Protein 3NNB (pdb70)

Nearest PDB structures (foldseek):
  3nnb-assembly1_A  TM=1.001E+00  e=3.734E-50  Bacteroides ovatus ATCC 8483
  8bdq-assembly1_A  TM=8.942E-01  e=1.288E-21  Bacteroides ovatus
  7fi2-assembly1_A  TM=6.292E-01  e=1.176E-05  Stenotrophomonas maltophilia K279a
  7fhy-assembly1_A  TM=6.645E-01  e=2.631E-05  Stenotrophomonas maltophilia K279a
  4ozv-assembly1_A  TM=6.780E-01  e=1.577E-04  Pseudomonas aeruginosa PAO1

Solvent-accessible surface area: 16358 Å² total

Sequence (363 aa):
VANTRIYAAEKLAKVKEKADSPLLYAPAVKTLLRDADKALKTPPSVDKTTADSGDKKHDYSGPYWWPDPSKPDDGLPYIRKDGQRRNPELDKLDRNKLGDSKAVTTLGLAYYFSGDEKYAQKAVDFLNVWFLDAKTKNPHLTYGQTIPGKNKGGRGAGIDIYSFTEIDATLENNSKAFTPKVKKGKKEEWFTQLVEWQQTSPVAAEEEQQRRAKNNHGLAYDVQLTAYALYTGNQDLAKKTIQEFPEEKRLFAQIEPDGKQPLELARTTALGYTIFNLGHLDCSIASTLGQDIYNATSQDGRSITAALKKFLIPYIGKPQSEWPYQQIKEWDKKQEEACWILRRRASFFDPKAGYEAIGAQFREETPANKRIHLIIYSLE

CATH classification: 1.50.10.100

Secondary structure (P-SEA, 3-state):
cccccccaaaaaaaaaaaccccccaaaaaaaaaaaaaaaccccccccccccccccccccccccccccccccccccccccccccccccccccccccccaaaaaaaaaaaacccaaaaaaaaaaaaaccccccccccccccccccccccccccccccccccccccccccccccccccccccccaaaaaaaaccccaaaaaaaacccaaaaaaaaaaaaaaaaaccccccccccccccccccccccccccccccccccaaaaaaaaaaaccccaaaaaaccccccccccccccaaaaaaaccccccccccccccccccaaaaaaaaaaaaaaaaaaaccccaaaaaaaaccccccccccccccccc

Foldseek 3Di:
DFPAQLFQVVLLVVCLVCCVPPLHVLQLVVLVVVLVVLLVAQAFLQAPPAPVRDSQAFFAQQWWFCVVDPGSPQTDGDFPHGDPVRVRGCLVSLVSLVNLLSLLSNCLNPVDLSSVLSSLVNCCQDDNPPVGYALEHPQQPDTHNPPVGHALLSVSCLSVLSLSSSNQPRPNCDPVVLVSLVSLVVNLVVVDPPRNVRQCQDQALSNLSSLLSNLSSCVSSPNNVSVVSLVCNCVRHQPSQADQQQDRVVLLQGLQSLVRLLSSLSSLSCSNCVSVPHRQQPDADPSGGGSVSNLVVNLVCQPPDPVVVPGHRPDCPVVSSQSNLVSLLSNCVVVVVVCSNVSSVVRHPDDSNHNSCSRSDPD

B-factor: mean 14.63, std 9.28, range [3.26, 52.61]

Radius of gyration: 20.7 Å; Cα contacts (8 Å, |Δi|>4): 596; chains: 1; bounding box: 43×60×52 Å

Structure (mmCIF, N/CA/C/O backbone):
data_3NNB
#
_entry.id   3NNB
#
_cell.length_a   54.577
_cell.length_b   80.166
_cell.length_c   103.376
_cell.angle_alpha   90.000
_cell.angle_beta   90.000
_cell.angle_gamma   90.000
#
_symmetry.space_group_name_H-M   'P 21 21 21'
#
loop_
_entity.id
_entity.type
_entity.pdbx_description
1 polymer 'alginate lyase'
2 non-polymer 'SODIUM ION'
3 non-polymer 'CITRIC ACID'
4 non-polymer GLYCEROL
5 water water
#
loop_
_atom_site.group_PDB
_atom_site.id
_atom_site.type_symbol
_atom_site.label_atom_id
_atom_site.label_alt_id
_atom_site.label_comp_id
_atom_site.label_asym_id
_atom_site.label_entity_id
_atom_site.label_seq_id
_atom_site.pdbx_PDB_ins_code
_atom_site.Cartn_x
_atom_site.Cartn_y
_atom_site.Cartn_z
_atom_site.occupancy
_atom_site.B_iso_or_equiv
_atom_site.auth_seq_id
_atom_site.auth_comp_id
_atom_site.auth_asym_id
_atom_site.auth_atom_id
_atom_site.pdbx_PDB_model_num
ATOM 1 C C . GLN A 1 2 ? 45.040 -21.330 -7.656 1.00 31.12 20 GLN A C 1
ATOM 2 O O . GLN A 1 2 ? 44.347 -20.338 -7.837 1.00 34.11 20 GLN A O 1
ATOM 3 N N . VAL A 1 3 ? 46.010 -21.343 -6.757 1.00 30.93 21 VAL A N 1
ATOM 4 C CA . VAL A 1 3 ? 46.116 -20.275 -5.742 1.00 28.75 21 VAL A CA 1
ATOM 5 C C . VAL A 1 3 ? 47.143 -19.197 -6.181 1.00 27.22 21 VAL A C 1
ATOM 6 O O . VAL A 1 3 ? 48.284 -19.516 -6.502 1.00 26.23 21 VAL A O 1
ATOM 10 N N . ALA A 1 4 ? 46.736 -17.923 -6.206 1.00 23.90 22 ALA A N 1
ATOM 11 C CA . ALA A 1 4 ? 47.620 -16.855 -6.740 1.00 21.26 22 ALA A CA 1
ATOM 12 C C . ALA A 1 4 ? 48.608 -16.382 -5.682 1.00 18.90 22 ALA A C 1
ATOM 13 O O . ALA A 1 4 ? 48.361 -16.545 -4.487 1.00 19.78 22 ALA A O 1
ATOM 15 N N . ASN A 1 5 ? 49.722 -15.806 -6.103 1.00 15.46 23 ASN A N 1
ATOM 16 C CA . ASN A 1 5 ? 50.694 -15.287 -5.147 1.00 16.09 23 ASN A CA 1
ATOM 17 C C . ASN A 1 5 ? 50.350 -13.878 -4.609 1.00 14.17 23 ASN A C 1
ATOM 18 O O . ASN A 1 5 ? 51.084 -12.916 -4.783 1.00 13.22 23 ASN A O 1
ATOM 23 N N . THR A 1 6 ? 49.198 -13.760 -3.954 1.00 13.83 24 THR A N 1
ATOM 24 C CA . THR A 1 6 ? 48.780 -12.490 -3.361 1.00 10.85 24 THR A CA 1
ATOM 25 C C . THR A 1 6 ? 49.337 -12.328 -1.944 1.00 11.98 24 THR A C 1
ATOM 26 O O . THR A 1 6 ? 49.505 -13.311 -1.189 1.00 10.66 24 THR A O 1
ATOM 30 N N . ARG A 1 7 ? 49.568 -11.074 -1.565 1.00 10.43 25 ARG A N 1
ATOM 31 C CA . ARG A 1 7 ? 50.183 -10.753 -0.280 1.00 10.66 25 ARG A CA 1
ATOM 32 C C . ARG A 1 7 ? 49.242 -10.079 0.695 1.00 11.08 25 ARG A C 1
ATOM 33 O O . ARG A 1 7 ? 49.242 -10.387 1.895 1.00 11.82 25 ARG A O 1
ATOM 41 N N . ILE A 1 8 ? 48.447 -9.137 0.198 1.00 10.07 26 ILE A N 1
ATOM 42 C CA . ILE A 1 8 ? 47.428 -8.448 0.985 1.00 10.37 26 ILE A CA 1
ATOM 43 C C . ILE A 1 8 ? 46.164 -9.296 1.051 1.00 12.49 26 ILE A C 1
ATOM 44 O O . ILE A 1 8 ? 45.593 -9.514 2.128 1.00 13.02 26 ILE A O 1
ATOM 49 N N . TYR A 1 9 ? 45.726 -9.796 -0.097 1.00 11.10 27 TYR A N 1
ATOM 50 C CA . TYR A 1 9 ? 44.564 -10.700 -0.155 1.00 11.11 27 TYR A CA 1
ATOM 51 C C . TYR A 1 9 ? 45.027 -12.095 0.283 1.00 9.55 27 TYR A C 1
ATOM 52 O O . TYR A 1 9 ? 46.123 -12.493 -0.046 1.00 12.55 27 TYR A O 1
ATOM 61 N N . ALA A 1 10 ? 44.188 -12.801 1.031 1.00 11.08 28 ALA A N 1
ATOM 62 C CA . ALA A 1 10 ? 44.429 -14.192 1.446 1.00 12.75 28 ALA A CA 1
ATOM 63 C C . ALA A 1 10 ? 44.176 -15.083 0.233 1.00 11.09 28 ALA A C 1
ATOM 64 O O . ALA A 1 10 ? 43.012 -15.226 -0.194 1.00 11.73 28 ALA A O 1
ATOM 66 N N . ALA A 1 11 ? 45.245 -15.602 -0.360 1.00 11.87 29 ALA A N 1
ATOM 67 C CA . ALA A 1 11 ? 45.152 -16.255 -1.665 1.00 12.71 29 ALA A CA 1
ATOM 68 C C . ALA A 1 11 ? 44.244 -17.507 -1.664 1.00 11.87 29 ALA A C 1
ATOM 69 O O . ALA A 1 11 ? 43.491 -17.724 -2.614 1.00 11.57 29 ALA A O 1
ATOM 71 N N . GLU A 1 12 ? 44.387 -18.397 -0.677 1.00 13.44 30 GLU A N 1
ATOM 72 C CA . GLU A 1 12 ? 43.561 -19.612 -0.734 1.00 14.05 30 GLU A CA 1
ATOM 73 C C . GLU A 1 12 ? 42.076 -19.300 -0.576 1.00 13.07 30 GLU A C 1
ATOM 74 O O . GLU A 1 12 ? 41.237 -19.892 -1.263 1.00 11.50 30 GLU A O 1
ATOM 77 N N . LYS A 1 13 ? 41.725 -18.409 0.344 1.00 12.63 31 LYS A N 1
ATOM 78 C CA . LYS A 1 13 ? 40.344 -17.951 0.471 1.00 10.69 31 LYS A CA 1
ATOM 79 C C . LYS A 1 13 ? 39.814 -17.420 -0.865 1.00 10.89 31 LYS A C 1
ATOM 80 O O . LYS A 1 13 ? 38.707 -17.753 -1.299 1.00 10.92 31 LYS A O 1
ATOM 86 N N . LEU A 1 14 ? 40.605 -16.549 -1.502 1.00 9.92 32 LEU A N 1
ATOM 87 C CA . LEU A 1 14 ? 40.137 -15.895 -2.736 1.00 10.64 32 LEU A CA 1
ATOM 88 C C . LEU A 1 14 ? 39.877 -16.946 -3.814 1.00 11.75 32 LEU A C 1
ATOM 89 O O . LEU A 1 14 ? 38.903 -16.853 -4.554 1.00 10.88 32 LEU A O 1
ATOM 94 N N . ALA A 1 15 ? 40.761 -17.936 -3.896 1.00 10.02 33 ALA A N 1
ATOM 95 C CA . ALA A 1 15 ? 40.614 -19.009 -4.885 1.00 9.38 33 ALA A CA 1
ATOM 96 C C . ALA A 1 15 ? 39.331 -19.771 -4.646 1.00 9.35 33 ALA A C 1
ATOM 97 O O . ALA A 1 15 ? 38.680 -20.190 -5.619 1.00 10.39 33 ALA A O 1
ATOM 99 N N . LYS A 1 16 ? 38.954 -19.968 -3.387 1.00 9.85 34 LYS A N 1
ATOM 100 C CA . LYS A 1 16 ? 37.707 -20.674 -3.093 1.00 8.98 34 LYS A CA 1
ATOM 101 C C . LYS A 1 16 ? 36.487 -19.833 -3.415 1.00 11.00 34 LYS A C 1
ATOM 102 O O . LYS A 1 16 ? 35.485 -20.335 -3.928 1.00 9.85 34 LYS A O 1
ATOM 108 N N . VAL A 1 17 ? 36.556 -18.532 -3.143 1.00 8.92 35 VAL A N 1
ATOM 109 C CA . VAL A 1 17 ? 35.473 -17.650 -3.514 1.00 8.03 35 VAL A CA 1
ATOM 110 C C . VAL A 1 17 ? 35.305 -17.655 -5.036 1.00 8.88 35 VAL A C 1
ATOM 111 O O . VAL A 1 17 ? 34.195 -17.647 -5.514 1.00 10.40 35 VAL A O 1
ATOM 115 N N . LYS A 1 18 ? 36.416 -17.667 -5.779 1.00 8.94 36 LYS A N 1
ATOM 116 C CA . LYS A 1 18 ? 36.363 -17.723 -7.243 1.00 11.76 36 LYS A CA 1
ATOM 117 C C . LYS A 1 18 ? 35.678 -19.018 -7.708 1.00 9.74 36 LYS A C 1
ATOM 118 O O . LYS A 1 18 ? 34.804 -18.980 -8.592 1.00 13.44 36 LYS A O 1
ATOM 124 N N . GLU A 1 19 ? 36.056 -20.156 -7.115 1.00 11.20 37 GLU A N 1
ATOM 125 C CA . GLU A 1 19 ? 35.404 -21.436 -7.518 1.00 11.40 37 GLU A CA 1
ATOM 126 C C . GLU A 1 19 ? 33.887 -21.322 -7.301 1.00 12.37 37 GLU A C 1
ATOM 127 O O . GLU A 1 19 ? 33.087 -21.855 -8.081 1.00 11.32 37 GLU A O 1
ATOM 133 N N . LYS A 1 20 ? 33.511 -20.673 -6.192 1.00 10.43 38 LYS A N 1
ATOM 134 C CA . LYS A 1 20 ? 32.128 -20.561 -5.748 1.00 9.72 38 LYS A CA 1
ATOM 135 C C . LYS A 1 20 ? 31.481 -19.233 -6.176 1.00 11.29 38 LYS A C 1
ATOM 136 O O . LYS A 1 20 ? 30.486 -18.849 -5.629 1.00 11.10 38 LYS A O 1
ATOM 142 N N . ALA A 1 21 ? 32.008 -18.579 -7.220 1.00 10.56 39 ALA A N 1
ATOM 143 C CA . ALA A 1 21 ? 31.537 -17.242 -7.671 1.00 9.64 39 ALA A CA 1
ATOM 144 C C . ALA A 1 21 ? 30.043 -17.214 -7.971 1.00 12.41 39 ALA A C 1
ATOM 145 O O . ALA A 1 21 ? 29.362 -16.243 -7.683 1.00 14.10 39 ALA A O 1
ATOM 147 N N . ASP A 1 22 ? 29.529 -18.304 -8.530 1.00 11.01 40 ASP A N 1
ATOM 148 C CA . ASP A 1 22 ? 28.121 -18.378 -8.876 1.00 12.64 40 ASP A CA 1
ATOM 149 C C . ASP A 1 22 ? 27.204 -18.914 -7.760 1.00 14.18 40 ASP A C 1
ATOM 150 O O . ASP A 1 22 ? 26.008 -19.066 -7.983 1.00 18.25 40 ASP A O 1
ATOM 155 N N . SER A 1 23 ? 27.754 -19.226 -6.593 1.00 10.73 41 SER A N 1
ATOM 156 C CA . SER A 1 23 ? 26.964 -19.681 -5.440 1.00 12.05 41 SER A CA 1
ATOM 157 C C . SER A 1 23 ? 26.128 -18.539 -4.878 1.00 14.66 41 SER A C 1
ATOM 158 O O . SER A 1 23 ? 26.391 -17.358 -5.154 1.00 12.96 41 SER A O 1
ATOM 161 N N . PRO A 1 24 ? 25.077 -18.870 -4.101 1.00 15.25 42 PRO A N 1
ATOM 162 C CA . PRO A 1 24 ? 24.220 -17.796 -3.600 1.00 16.64 42 PRO A CA 1
ATOM 163 C C . PRO A 1 24 ? 24.941 -16.855 -2.665 1.00 14.97 42 PRO A C 1
ATOM 164 O O . PRO A 1 24 ? 24.591 -15.676 -2.588 1.00 16.22 42 PRO A O 1
ATOM 168 N N . LEU A 1 25 ? 25.966 -17.364 -2.009 1.00 16.15 43 LEU A N 1
ATOM 169 C CA A LEU A 1 25 ? 26.719 -16.538 -1.096 0.50 16.85 43 LEU A CA 1
ATOM 170 C CA B LEU A 1 25 ? 26.798 -16.586 -1.096 0.50 16.95 43 LEU A CA 1
ATOM 171 C C . LEU A 1 25 ? 27.485 -15.417 -1.823 1.00 15.62 43 LEU A C 1
ATOM 172 O O . LEU A 1 25 ? 27.603 -14.316 -1.271 1.00 16.66 43 LEU A O 1
ATOM 181 N N . TYR A 1 26 ? 27.979 -15.691 -3.041 1.00 12.65 44 TYR A N 1
ATOM 182 C CA . TYR A 1 26 ? 28.912 -14.748 -3.734 1.00 11.84 44 TYR A CA 1
ATOM 183 C C . TYR A 1 26 ? 28.354 -14.099 -4.986 1.00 10.91 44 TYR A C 1
ATOM 184 O O . TYR A 1 26 ? 28.850 -13.053 -5.435 1.00 11.68 44 TYR A O 1
ATOM 193 N N . ALA A 1 27 ? 27.338 -14.718 -5.586 1.00 10.29 45 ALA A N 1
ATOM 194 C CA . ALA A 1 27 ? 26.863 -14.215 -6.844 1.00 8.90 45 ALA A CA 1
ATOM 195 C C . ALA A 1 27 ? 26.458 -12.731 -6.867 1.00 9.11 45 ALA A C 1
ATOM 196 O O . ALA A 1 27 ? 26.793 -12.024 -7.824 1.00 13.42 45 ALA A O 1
ATOM 198 N N . PRO A 1 28 ? 25.749 -12.236 -5.834 1.00 11.71 46 PRO A N 1
ATOM 199 C CA . PRO A 1 28 ? 25.397 -10.801 -5.807 1.00 11.77 46 PRO A CA 1
ATOM 200 C C . PRO A 1 28 ? 26.621 -9.864 -5.853 1.00 9.66 46 PRO A C 1
ATOM 201 O O . PRO A 1 28 ? 26.632 -8.862 -6.591 1.00 11.11 46 PRO A O 1
ATOM 205 N N . ALA A 1 29 ? 27.633 -10.212 -5.086 1.00 10.27 47 ALA A N 1
ATOM 206 C CA . ALA A 1 29 ? 28.870 -9.423 -5.049 1.00 8.94 47 ALA A CA 1
ATOM 207 C C . ALA A 1 29 ? 29.650 -9.541 -6.350 1.00 8.38 47 ALA A C 1
ATOM 208 O O . ALA A 1 29 ? 30.243 -8.560 -6.809 1.00 10.05 47 ALA A O 1
ATOM 210 N N . VAL A 1 30 ? 29.685 -10.719 -6.951 1.00 7.56 48 VAL A N 1
ATOM 211 C CA . VAL A 1 30 ? 30.390 -10.864 -8.250 1.00 7.85 48 VAL A CA 1
ATOM 212 C C . VAL A 1 30 ? 29.674 -10.023 -9.305 1.00 8.98 48 VAL A C 1
ATOM 213 O O . VAL A 1 30 ? 30.308 -9.335 -10.082 1.00 9.81 48 VAL A O 1
ATOM 217 N N . LYS A 1 31 ? 28.346 -10.032 -9.288 1.00 10.35 49 LYS A N 1
ATOM 218 C CA . LYS A 1 31 ? 27.591 -9.259 -10.252 1.00 11.67 49 LYS A CA 1
ATOM 219 C C . LYS A 1 31 ? 27.894 -7.761 -10.127 1.00 12.18 49 LYS A C 1
ATOM 220 O O . LYS A 1 31 ? 28.126 -7.079 -11.128 1.00 12.37 49 LYS A O 1
ATOM 226 N N . THR A 1 32 ? 27.907 -7.262 -8.898 1.00 11.88 50 THR A N 1
ATOM 227 C CA . THR A 1 32 ? 28.250 -5.851 -8.638 1.00 10.87 50 THR A CA 1
ATOM 228 C C . THR A 1 32 ? 29.699 -5.535 -9.059 1.00 11.72 50 THR A C 1
ATOM 229 O O . THR A 1 32 ? 29.968 -4.477 -9.641 1.00 11.36 50 THR A O 1
ATOM 233 N N . LEU A 1 33 ? 30.598 -6.468 -8.814 1.00 9.67 51 LEU A N 1
ATOM 234 C CA . LEU A 1 33 ? 32.002 -6.311 -9.248 1.00 8.84 51 LEU A CA 1
ATOM 235 C C . LEU A 1 33 ? 32.089 -6.181 -10.762 1.00 11.77 51 LEU A C 1
ATOM 236 O O . LEU A 1 33 ? 32.775 -5.278 -11.288 1.00 10.53 51 LEU A O 1
ATOM 241 N N . LEU A 1 34 ? 31.397 -7.053 -11.491 1.00 11.11 52 LEU A N 1
ATOM 242 C CA . LEU A 1 34 ? 31.433 -6.935 -12.952 1.00 12.12 52 LEU A CA 1
ATOM 243 C C . LEU A 1 34 ? 30.783 -5.672 -13.463 1.00 12.36 52 LEU A C 1
ATOM 244 O O . LEU A 1 34 ? 31.232 -5.110 -14.472 1.00 11.88 52 LEU A O 1
ATOM 249 N N . ARG A 1 35 ? 29.738 -5.201 -12.775 1.00 11.60 53 ARG A N 1
ATOM 250 C CA . ARG A 1 35 ? 29.169 -3.878 -13.076 1.00 12.05 53 ARG A CA 1
ATOM 251 C C . ARG A 1 35 ? 30.159 -2.759 -12.837 1.00 11.29 53 ARG A C 1
ATOM 252 O O . ARG A 1 35 ? 30.251 -1.856 -13.648 1.00 11.32 53 ARG A O 1
ATOM 257 N N . ASP A 1 36 ? 30.894 -2.793 -11.722 1.00 11.55 54 ASP A N 1
ATOM 258 C CA . ASP A 1 36 ? 31.922 -1.795 -11.459 1.00 9.46 54 ASP A CA 1
ATOM 259 C C . ASP A 1 36 ? 32.991 -1.862 -12.592 1.00 7.51 54 ASP A C 1
ATOM 260 O O . ASP A 1 36 ? 33.499 -0.847 -13.051 1.00 9.68 54 ASP A O 1
ATOM 265 N N . ALA A 1 37 ? 33.362 -3.056 -13.020 1.00 9.50 55 ALA A N 1
ATOM 266 C CA . ALA A 1 37 ? 34.366 -3.203 -14.072 1.00 8.93 55 ALA A CA 1
ATOM 267 C C . ALA A 1 37 ? 33.838 -2.652 -15.373 1.00 9.39 55 ALA A C 1
ATOM 268 O O . ALA A 1 37 ? 34.565 -2.012 -16.115 1.00 9.51 55 ALA A O 1
ATOM 270 N N . ASP A 1 38 ? 32.557 -2.913 -15.669 1.00 10.48 56 ASP A N 1
ATOM 271 C CA . ASP A 1 38 ? 31.943 -2.339 -16.886 1.00 11.08 56 ASP A CA 1
ATOM 272 C C . ASP A 1 38 ? 31.968 -0.818 -16.843 1.00 11.90 56 ASP A C 1
ATOM 273 O O . ASP A 1 38 ? 32.186 -0.142 -17.865 1.00 11.74 56 ASP A O 1
ATOM 278 N N . LYS A 1 39 ? 31.808 -0.235 -15.657 1.00 13.18 57 LYS A N 1
ATOM 279 C CA . LYS A 1 39 ? 31.907 1.217 -15.524 1.00 13.44 57 LYS A CA 1
ATOM 280 C C . LYS A 1 39 ? 33.357 1.689 -15.764 1.00 13.48 57 LYS A C 1
ATOM 281 O O . LYS A 1 39 ? 33.603 2.713 -16.421 1.00 11.76 57 LYS A O 1
ATOM 287 N N . ALA A 1 40 ? 34.328 0.904 -15.277 1.00 10.37 58 ALA A N 1
ATOM 288 C CA . ALA A 1 40 ? 35.730 1.220 -15.485 1.00 9.81 58 ALA A CA 1
ATOM 289 C C . ALA A 1 40 ? 36.100 1.168 -16.958 1.00 11.45 58 ALA A C 1
ATOM 290 O O . ALA A 1 40 ? 37.009 1.903 -17.379 1.00 10.27 58 ALA A O 1
ATOM 292 N N . LEU A 1 41 ? 35.434 0.285 -17.733 1.00 9.91 59 LEU A N 1
ATOM 293 C CA . LEU A 1 41 ? 35.691 0.234 -19.193 1.00 9.65 59 LEU A CA 1
ATOM 294 C C . LEU A 1 41 ? 35.384 1.552 -19.885 1.00 9.82 59 LEU A C 1
ATOM 295 O O . LEU A 1 41 ? 35.968 1.853 -20.912 1.00 10.39 59 LEU A O 1
ATOM 300 N N . LYS A 1 42 ? 34.441 2.313 -19.337 1.00 8.93 60 LYS A N 1
ATOM 301 C CA . LYS A 1 42 ? 34.044 3.588 -19.904 1.00 10.29 60 LYS A CA 1
ATOM 302 C C . LYS A 1 42 ? 34.995 4.718 -19.575 1.00 11.83 60 LYS A C 1
ATOM 303 O O . LYS A 1 42 ? 34.875 5.812 -20.146 1.00 14.44 60 LYS A O 1
ATOM 322 N N . THR A 1 44 ? 38.218 7.100 -19.273 1.00 11.79 62 THR A N 1
ATOM 323 C CA . THR A 1 44 ? 39.446 7.426 -19.997 1.00 12.17 62 THR A CA 1
ATOM 324 C C . THR A 1 44 ? 40.600 7.355 -18.981 1.00 10.88 62 THR A C 1
ATOM 325 O O . THR A 1 44 ? 40.530 8.020 -17.932 1.00 9.79 62 THR A O 1
ATOM 329 N N . PRO A 1 45 ? 41.643 6.552 -19.265 1.00 9.87 63 PRO A N 1
ATOM 330 C CA . PRO A 1 45 ? 42.754 6.481 -18.296 1.00 8.07 63 PRO A CA 1
ATOM 331 C C . PRO A 1 45 ? 43.376 7.863 -18.068 1.00 9.74 63 PRO A C 1
ATOM 332 O O . PRO A 1 45 ? 43.737 8.540 -19.049 1.00 10.27 63 PRO A O 1
ATOM 336 N N . PRO A 1 46 ? 43.440 8.303 -16.807 1.00 9.51 64 PRO A N 1
ATOM 337 C CA . PRO A 1 46 ? 44.096 9.576 -16.506 1.00 10.08 64 PRO A CA 1
ATOM 338 C C . PRO A 1 46 ? 45.623 9.437 -16.421 1.00 10.37 64 PRO A C 1
ATOM 339 O O . PRO A 1 46 ? 46.171 8.344 -16.503 1.00 9.94 64 PRO A O 1
ATOM 343 N N . SER A 1 47 ? 46.296 10.553 -16.187 1.00 8.83 65 SER A N 1
ATOM 344 C CA . SER A 1 47 ? 47.741 10.571 -15.984 1.00 7.06 65 SER A CA 1
ATOM 345 C C . SER A 1 47 ? 48.139 11.802 -15.214 1.00 8.27 65 SER A C 1
ATOM 346 O O . SER A 1 47 ? 47.350 12.743 -15.059 1.00 9.78 65 SER A O 1
ATOM 349 N N . VAL A 1 48 ? 49.402 11.805 -14.760 1.00 7.95 66 VAL A N 1
ATOM 350 C CA . VAL A 1 48 ? 49.965 12.979 -14.120 1.00 6.64 66 VAL A CA 1
ATOM 351 C C . VAL A 1 48 ? 50.086 14.195 -15.085 1.00 9.96 66 VAL A C 1
ATOM 352 O O . VAL A 1 48 ? 50.369 15.297 -14.640 1.00 8.98 66 VAL A O 1
ATOM 364 N N . ASP A 1 50 ? 47.549 15.440 -16.576 1.00 11.56 68 ASP A N 1
ATOM 365 C CA . ASP A 1 50 ? 46.249 16.096 -16.639 1.00 11.08 68 ASP A CA 1
ATOM 366 C C . ASP A 1 50 ? 46.172 17.340 -15.762 1.00 17.47 68 ASP A C 1
ATOM 367 O O . ASP A 1 50 ? 45.376 18.242 -16.040 1.00 20.02 68 ASP A O 1
ATOM 372 N N . LYS A 1 51 ? 46.957 17.379 -14.693 1.00 12.99 69 LYS A N 1
ATOM 373 C CA . LYS A 1 51 ? 46.934 18.517 -13.780 1.00 14.13 69 LYS A CA 1
ATOM 374 C C . LYS A 1 51 ? 47.314 19.807 -14.528 1.00 13.34 69 LYS A C 1
ATOM 375 O O . LYS A 1 51 ? 48.094 19.797 -15.480 1.00 17.91 69 LYS A O 1
ATOM 381 N N . THR A 1 52 ? 46.819 20.946 -14.087 1.00 22.42 70 THR A N 1
ATOM 382 C CA . THR A 1 52 ? 47.237 22.189 -14.745 1.00 26.03 70 THR A CA 1
ATOM 383 C C . THR A 1 52 ? 48.582 22.691 -14.230 1.00 25.18 70 THR A C 1
ATOM 384 O O . THR A 1 52 ? 49.388 23.237 -15.027 1.00 24.41 70 THR A O 1
ATOM 396 N N . THR A 1 54 ? 52.449 22.357 -12.449 1.00 12.25 72 THR A N 1
ATOM 397 C CA . THR A 1 54 ? 53.638 21.508 -12.494 1.00 9.96 72 THR A CA 1
ATOM 398 C C . THR A 1 54 ? 54.420 21.721 -11.218 1.00 11.18 72 THR A C 1
ATOM 399 O O . THR A 1 54 ? 54.496 22.837 -10.729 1.00 9.75 72 THR A O 1
ATOM 403 N N . ALA A 1 55 ? 54.987 20.643 -10.676 1.00 9.81 73 ALA A N 1
ATOM 404 C CA . ALA A 1 55 ? 55.833 20.741 -9.491 1.00 9.76 73 ALA A CA 1
ATOM 405 C C . ALA A 1 55 ? 57.046 21.633 -9.759 1.00 9.59 73 ALA A C 1
ATOM 406 O O . ALA A 1 55 ? 57.413 21.882 -10.915 1.00 7.74 73 ALA A O 1
ATOM 408 N N . ASP A 1 56 ? 57.703 22.015 -8.688 1.00 9.57 74 ASP A N 1
ATOM 409 C CA . ASP A 1 56 ? 58.886 22.902 -8.772 1.00 8.02 74 ASP A CA 1
ATOM 410 C C . ASP A 1 56 ? 60.145 22.233 -9.370 1.00 11.07 74 ASP A C 1
ATOM 411 O O . ASP A 1 56 ? 61.199 22.875 -9.473 1.00 12.78 74 ASP A O 1
ATOM 416 N N . SER A 1 57 ? 60.039 20.960 -9.777 1.00 9.14 75 SER A N 1
ATOM 417 C CA . SER A 1 57 ? 61.033 20.368 -10.637 1.00 8.30 75 SER A CA 1
ATOM 418 C C . SER A 1 57 ? 60.921 20.842 -12.082 1.00 9.10 75 SER A C 1
ATOM 419 O O . SER A 1 57 ? 61.856 20.664 -12.857 1.00 10.60 75 SER A O 1
ATOM 422 N N . GLY A 1 58 ? 59.763 21.391 -12.435 1.00 8.58 76 GLY A N 1
ATOM 423 C CA . GLY A 1 58 ? 59.461 21.795 -13.790 1.00 9.59 76 GLY A CA 1
ATOM 424 C C . GLY A 1 58 ? 59.092 20.645 -14.709 1.00 10.16 76 GLY A C 1
ATOM 425 O O . GLY A 1 58 ? 58.893 20.870 -15.909 1.00 11.35 76 GLY A O 1
ATOM 426 N N . ASP A 1 59 ? 58.973 19.439 -14.153 1.00 8.14 77 ASP A N 1
ATOM 427 C CA . ASP A 1 59 ? 58.647 18.235 -14.921 1.00 8.77 77 ASP A CA 1
ATOM 428 C C . ASP A 1 59 ? 57.258 17.762 -14.530 1.00 8.39 77 ASP A C 1
ATOM 429 O O . ASP A 1 59 ? 57.037 17.331 -13.391 1.00 9.01 77 ASP A O 1
ATOM 434 N N . LYS A 1 60 ? 56.327 17.848 -15.483 1.00 9.29 78 LYS A N 1
ATOM 435 C CA A LYS A 1 60 ? 54.930 17.471 -15.290 0.50 9.72 78 LYS A CA 1
ATOM 436 C CA B LYS A 1 60 ? 54.950 17.489 -15.202 0.50 7.75 78 LYS A CA 1
ATOM 437 C C . LYS A 1 60 ? 54.809 15.980 -14.960 1.00 8.63 78 LYS A C 1
ATOM 438 O O . LYS A 1 60 ? 53.835 15.541 -14.357 1.00 9.81 78 LYS A O 1
ATOM 449 N N . HIS A 1 61 ? 55.812 15.197 -15.353 1.00 8.05 79 HIS A N 1
ATOM 450 C CA . HIS A 1 61 ? 55.805 13.756 -15.077 1.00 7.62 79 HIS A CA 1
ATOM 451 C C . HIS A 1 61 ? 56.064 13.439 -13.602 1.00 7.96 79 HIS A C 1
ATOM 452 O O . HIS A 1 61 ? 55.894 12.299 -13.167 1.00 8.61 79 HIS A O 1
ATOM 459 N N . ASP A 1 62 ? 56.508 14.431 -12.825 1.00 7.68 80 ASP A N 1
ATOM 460 C CA . ASP A 1 62 ? 56.566 14.281 -11.401 1.00 6.91 80 ASP A CA 1
ATOM 461 C C . ASP A 1 62 ? 55.183 14.387 -10.759 1.00 8.03 80 ASP A C 1
ATOM 462 O O . ASP A 1 62 ? 54.455 15.377 -10.933 1.00 9.25 80 ASP A O 1
ATOM 467 N N . TYR A 1 63 ? 54.863 13.365 -9.962 1.00 7.74 81 TYR A N 1
ATOM 468 C CA . TYR A 1 63 ? 53.663 13.366 -9.148 1.00 7.03 81 TYR A CA 1
ATOM 469 C C . TYR A 1 63 ? 53.639 14.574 -8.217 1.00 7.11 81 TYR A C 1
ATOM 470 O O . TYR A 1 63 ? 54.634 14.882 -7.588 1.00 8.67 81 TYR A O 1
ATOM 487 N N . SER A 1 65 ? 50.925 16.359 -5.322 1.00 7.53 83 SER A N 1
ATOM 488 C CA . SER A 1 65 ? 49.633 16.470 -4.615 1.00 7.81 83 SER A CA 1
ATOM 489 C C . SER A 1 65 ? 49.739 17.519 -3.518 1.00 7.57 83 SER A C 1
ATOM 490 O O . SER A 1 65 ? 50.829 18.026 -3.258 1.00 7.60 83 SER A O 1
ATOM 501 N N . GLY A 1 67 ? 48.708 18.556 0.592 1.00 8.90 85 GLY A N 1
ATOM 502 C CA . GLY A 1 67 ? 48.301 18.053 1.903 1.00 8.87 85 GLY A CA 1
ATOM 503 C C . GLY A 1 67 ? 46.788 18.246 2.062 1.00 7.04 85 GLY A C 1
ATOM 504 O O . GLY A 1 67 ? 46.294 19.392 1.982 1.00 8.11 85 GLY A O 1
ATOM 505 N N . PRO A 1 68 ? 46.023 17.161 2.263 1.00 6.61 86 PRO A N 1
ATOM 506 C CA . PRO A 1 68 ? 44.565 17.318 2.150 1.00 6.86 86 PRO A CA 1
ATOM 507 C C . PRO A 1 68 ? 43.920 18.215 3.193 1.00 8.22 86 PRO A C 1
ATOM 508 O O . PRO A 1 68 ? 42.877 18.785 2.916 1.00 8.25 86 PRO A O 1
ATOM 512 N N . TYR A 1 69 ? 44.527 18.332 4.380 1.00 7.08 87 TYR A N 1
ATOM 513 C CA . TYR A 1 69 ? 43.919 19.105 5.472 1.00 8.10 87 TYR A CA 1
ATOM 514 C C . TYR A 1 69 ? 44.383 20.557 5.539 1.00 7.60 87 TYR A C 1
ATOM 515 O O . TYR A 1 69 ? 44.186 21.234 6.559 1.00 8.13 87 TYR A O 1
ATOM 524 N N . TRP A 1 70 ? 45.024 21.031 4.467 1.00 7.30 88 TRP A N 1
ATOM 525 C CA . TRP A 1 70 ? 45.624 22.371 4.455 1.00 6.77 88 TRP A CA 1
ATOM 526 C C . TRP A 1 70 ? 44.781 23.287 3.576 1.00 7.19 88 TRP A C 1
ATOM 527 O O . TRP A 1 70 ? 44.455 22.943 2.429 1.00 7.70 88 TRP A O 1
ATOM 538 N N . TRP A 1 71 ? 44.448 24.455 4.153 1.00 8.65 89 TRP A N 1
ATOM 539 C CA . TRP A 1 71 ? 43.505 25.417 3.588 1.00 8.51 89 TRP A CA 1
ATOM 540 C C . TRP A 1 71 ? 44.067 26.829 3.590 1.00 8.22 89 TRP A C 1
ATOM 541 O O . TRP A 1 71 ? 44.882 27.170 4.436 1.00 8.87 89 TRP A O 1
ATOM 552 N N . PRO A 1 72 ? 43.580 27.671 2.658 1.00 7.64 90 PRO A N 1
ATOM 553 C CA . PRO A 1 72 ? 43.950 29.095 2.713 1.00 8.49 90 PRO A CA 1
ATOM 554 C C . PRO A 1 72 ? 43.592 29.727 4.052 1.00 10.39 90 PRO A C 1
ATOM 555 O O . PRO A 1 72 ? 42.528 29.434 4.613 1.00 10.25 90 PRO A O 1
ATOM 559 N N . ASP A 1 73 ? 44.494 30.577 4.559 1.00 8.91 91 ASP A N 1
ATOM 560 C CA . ASP A 1 73 ? 44.322 31.275 5.826 1.00 10.07 91 ASP A CA 1
ATOM 561 C C . ASP A 1 73 ? 43.576 32.563 5.519 1.00 12.12 91 ASP A C 1
ATOM 562 O O . ASP A 1 73 ? 44.138 33.433 4.906 1.00 9.35 91 ASP A O 1
ATOM 567 N N . PRO A 1 74 ? 42.298 32.690 5.941 1.00 9.54 92 PRO A N 1
ATOM 568 C CA . PRO A 1 74 ? 41.558 33.908 5.593 1.00 11.49 92 PRO A CA 1
ATOM 569 C C . PRO A 1 74 ? 42.143 35.208 6.166 1.00 13.30 92 PRO A C 1
ATOM 570 O O . PRO A 1 74 ? 41.857 36.297 5.641 1.00 15.76 92 PRO A O 1
ATOM 574 N N . SER A 1 75 ? 42.975 35.093 7.182 1.00 14.03 93 SER A N 1
ATOM 575 C CA . SER A 1 75 ? 43.618 36.283 7.789 1.00 15.46 93 SER A CA 1
ATOM 576 C C . SER A 1 75 ? 44.811 36.808 6.956 1.00 19.97 93 SER A C 1
ATOM 577 O O . SER A 1 75 ? 45.334 37.881 7.242 1.00 23.03 93 SER A O 1
ATOM 580 N N . LYS A 1 76 ? 45.217 36.086 5.914 1.00 15.83 94 LYS A N 1
ATOM 581 C CA . LYS A 1 76 ? 46.370 36.491 5.112 1.00 17.37 94 LYS A CA 1
ATOM 582 C C . LYS A 1 76 ? 45.937 36.948 3.747 1.00 18.64 94 LYS A C 1
ATOM 583 O O . LYS A 1 76 ? 45.018 36.373 3.165 1.00 20.62 94 LYS A O 1
ATOM 589 N N . PRO A 1 77 ? 46.633 37.970 3.177 1.00 27.49 95 PRO A N 1
ATOM 590 C CA . PRO A 1 77 ? 46.180 38.615 1.932 1.00 30.54 95 PRO A CA 1
ATOM 591 C C . PRO A 1 77 ? 45.883 37.676 0.751 1.00 30.61 95 PRO A C 1
ATOM 592 O O . PRO A 1 77 ? 44.883 37.873 0.035 1.00 34.59 95 PRO A O 1
ATOM 596 N N . ASP A 1 78 ? 46.747 36.682 0.571 1.00 23.51 96 ASP A N 1
ATOM 597 C CA A ASP A 1 78 ? 46.661 35.705 -0.494 0.70 22.69 96 ASP A CA 1
ATOM 598 C CA B ASP A 1 78 ? 46.602 35.692 -0.510 0.30 21.62 96 ASP A CA 1
ATOM 599 C C . ASP A 1 78 ? 46.336 34.299 0.057 1.00 18.73 96 ASP A C 1
ATOM 600 O O . ASP A 1 78 ? 46.538 33.292 -0.616 1.00 17.54 96 ASP A O 1
ATOM 609 N N . GLY A 1 79 ? 45.896 34.233 1.312 1.00 15.65 97 GLY A N 1
ATOM 610 C CA . GLY A 1 79 ? 45.609 32.950 1.956 1.00 11.86 97 GLY A CA 1
ATOM 611 C C . GLY A 1 79 ? 46.863 32.183 2.379 1.00 12.73 97 GLY A C 1
ATOM 612 O O . GLY A 1 79 ? 46.775 31.047 2.861 1.00 10.87 97 GLY A O 1
ATOM 613 N N . LEU A 1 80 ? 48.040 32.795 2.261 1.00 11.06 98 LEU A N 1
ATOM 614 C CA . LEU A 1 80 ? 49.304 32.071 2.450 1.00 11.52 98 LEU A CA 1
ATOM 615 C C . LEU A 1 80 ? 50.060 32.501 3.667 1.00 13.01 98 LEU A C 1
ATOM 616 O O . LEU A 1 80 ? 50.094 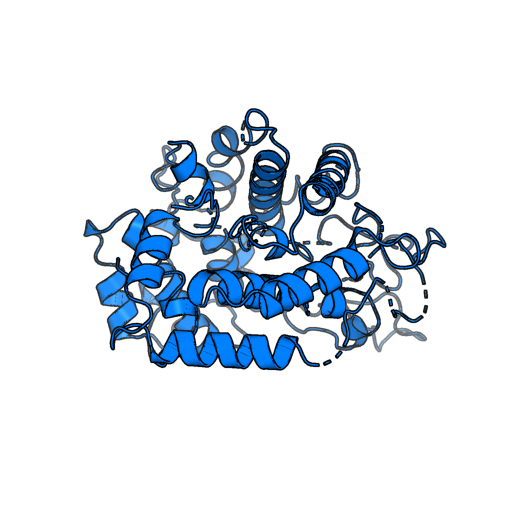33.705 3.982 1.00 11.73 98 LEU A O 1
ATOM 621 N N . PRO A 1 81 ? 50.697 31.557 4.365 1.00 10.94 99 PRO A N 1
ATOM 622 C CA . PRO A 1 81 ? 50.749 30.132 4.060 1.00 11.00 99 PRO A CA 1
ATOM 623 C C . PRO A 1 81 ? 49.449 29.470 4.497 1.00 9.86 99 PRO A C 1
ATOM 624 O O . PRO A 1 81 ? 48.753 29.973 5.373 1.00 9.72 99 PRO A O 1
ATOM 628 N N . TYR A 1 82 ? 49.126 28.345 3.869 1.00 9.61 100 TYR A N 1
ATOM 629 C CA . TYR A 1 82 ? 48.003 27.549 4.318 1.00 9.34 100 TYR A CA 1
ATOM 630 C C . TYR A 1 82 ? 48.116 27.108 5.771 1.00 9.41 100 TYR A C 1
ATOM 631 O O . TYR A 1 82 ? 49.201 26.977 6.327 1.00 8.02 100 TYR A O 1
ATOM 640 N N . ILE A 1 83 ? 46.959 26.812 6.335 1.00 7.51 101 ILE A N 1
ATOM 641 C CA . ILE A 1 83 ? 46.825 26.376 7.701 1.00 8.03 101 ILE A CA 1
ATOM 642 C C . ILE A 1 83 ? 46.081 25.054 7.743 1.00 8.93 101 ILE A C 1
ATOM 643 O O . ILE A 1 83 ? 45.352 24.704 6.822 1.00 8.18 101 ILE A O 1
ATOM 648 N N . ARG A 1 84 ? 46.280 24.313 8.823 1.00 9.38 102 ARG A N 1
ATOM 649 C CA . ARG A 1 84 ? 45.734 22.972 8.927 1.00 8.68 102 ARG A CA 1
ATOM 650 C C . ARG A 1 84 ? 44.390 22.930 9.639 1.00 9.87 102 ARG A C 1
ATOM 651 O O . ARG A 1 84 ? 44.181 23.585 10.650 1.00 10.20 102 ARG A O 1
ATOM 659 N N . LYS A 1 85 ? 43.454 22.183 9.052 1.00 8.79 103 LYS A N 1
ATOM 660 C CA . LYS A 1 85 ? 42.148 21.886 9.639 1.00 8.67 103 LYS A CA 1
ATOM 661 C C . LYS A 1 85 ? 42.013 20.351 9.673 1.00 9.69 103 LYS A C 1
ATOM 662 O O . LYS A 1 85 ? 41.491 19.726 8.728 1.00 8.04 103 LYS A O 1
ATOM 668 N N . ASP A 1 86 ? 42.524 19.744 10.738 1.00 6.40 104 ASP A N 1
ATOM 669 C CA . ASP A 1 86 ? 42.604 18.270 10.809 1.00 7.03 104 ASP A CA 1
ATOM 670 C C . ASP A 1 86 ? 41.237 17.657 10.520 1.00 7.34 104 ASP A C 1
ATOM 671 O O . ASP A 1 86 ? 40.210 18.006 11.152 1.00 8.43 104 ASP A O 1
ATOM 676 N N . GLY A 1 87 ? 41.217 16.731 9.561 1.00 7.96 105 GLY A N 1
ATOM 677 C CA . GLY A 1 87 ? 40.033 15.974 9.225 1.00 9.38 105 GLY A CA 1
ATOM 678 C C . GLY A 1 87 ? 39.119 16.585 8.189 1.00 9.72 105 GLY A C 1
ATOM 679 O O . GLY A 1 87 ? 38.142 15.962 7.775 1.00 10.80 105 GLY A O 1
ATOM 680 N N . GLN A 1 88 ? 39.418 17.809 7.764 1.00 9.13 106 GLN A N 1
ATOM 681 C CA . GLN A 1 88 ? 38.610 18.516 6.765 1.00 7.53 106 GLN A CA 1
ATOM 682 C C . GLN A 1 88 ? 39.401 18.647 5.473 1.00 8.12 106 GLN A C 1
ATOM 683 O O . GLN A 1 88 ? 40.425 19.344 5.450 1.00 8.75 106 GLN A O 1
ATOM 689 N N . ARG A 1 89 ? 38.942 17.946 4.430 1.00 8.97 107 ARG A N 1
ATOM 690 C CA A ARG A 1 89 ? 39.661 17.835 3.173 0.70 8.74 107 ARG A CA 1
ATOM 691 C CA B ARG A 1 89 ? 39.674 17.853 3.175 0.30 8.74 107 ARG A CA 1
ATOM 692 C C . ARG A 1 89 ? 39.379 19.024 2.233 1.00 8.40 107 ARG A C 1
ATOM 693 O O . ARG A 1 89 ? 38.229 19.259 1.802 1.00 9.57 107 ARG A O 1
ATOM 708 N N . ASN A 1 90 ? 40.435 19.746 1.891 1.00 7.85 108 ASN A N 1
ATOM 709 C CA . ASN A 1 90 ? 40.311 20.906 1.010 1.00 7.75 108 ASN A CA 1
ATOM 710 C C . ASN A 1 90 ? 40.064 20.469 -0.436 1.00 11.12 108 ASN A C 1
ATOM 711 O O . ASN A 1 90 ? 40.845 19.735 -0.995 1.00 10.03 108 ASN A O 1
ATOM 716 N N . PRO A 1 91 ? 38.912 20.826 -0.997 1.00 9.96 109 PRO A N 1
ATOM 717 C CA . PRO A 1 91 ? 38.619 20.317 -2.340 1.00 11.46 109 PRO A CA 1
ATOM 718 C C . PRO A 1 91 ? 39.615 20.757 -3.410 1.00 10.99 109 PRO A C 1
ATOM 719 O O . PRO A 1 91 ? 39.613 20.170 -4.493 1.00 10.46 109 PRO A O 1
ATOM 723 N N . GLU A 1 92 ? 40.417 21.782 -3.149 1.00 8.91 110 GLU A N 1
ATOM 724 C CA . GLU A 1 92 ? 41.499 22.179 -4.073 1.00 10.93 110 GLU A CA 1
ATOM 725 C C . GLU A 1 92 ? 42.418 21.051 -4.390 1.00 10.81 110 GLU A C 1
ATOM 726 O O . GLU A 1 92 ? 43.070 21.062 -5.402 1.00 10.97 110 GLU A O 1
ATOM 732 N N . LEU A 1 93 ? 42.512 20.075 -3.499 1.00 9.68 111 LEU A N 1
ATOM 733 C CA . LEU A 1 93 ? 43.411 18.944 -3.781 1.00 8.57 111 L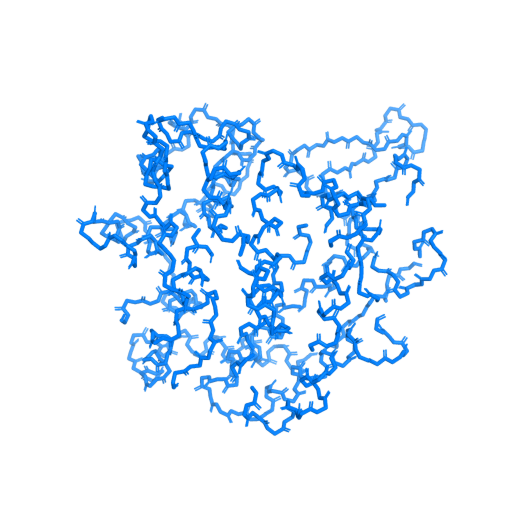EU A CA 1
ATOM 734 C C . LEU A 1 93 ? 43.117 18.224 -5.099 1.00 10.26 111 LEU A C 1
ATOM 735 O O . LEU A 1 93 ? 44.014 17.618 -5.709 1.00 9.46 111 LEU A O 1
ATOM 740 N N . ASP A 1 94 ? 41.882 18.354 -5.576 1.00 9.30 112 ASP A N 1
ATOM 741 C CA . ASP A 1 94 ? 41.425 17.694 -6.799 1.00 10.97 112 ASP A CA 1
ATOM 742 C C . ASP A 1 94 ? 42.110 18.238 -8.045 1.00 12.50 112 ASP A C 1
ATOM 743 O O . ASP A 1 94 ? 42.103 17.578 -9.079 1.00 12.70 112 ASP A O 1
ATOM 748 N N . LYS A 1 95 ? 42.709 19.430 -7.951 1.00 10.75 113 LYS A N 1
ATOM 749 C CA . LYS A 1 95 ? 43.389 20.054 -9.091 1.00 11.06 113 LYS A CA 1
ATOM 750 C C . LYS A 1 95 ? 44.703 19.358 -9.450 1.00 10.49 113 LYS A C 1
ATOM 751 O O . LYS A 1 95 ? 45.229 19.535 -10.556 1.00 13.05 113 LYS A O 1
ATOM 757 N N . LEU A 1 96 ? 45.255 18.623 -8.500 1.00 9.36 114 LEU A N 1
ATOM 758 C CA . LEU A 1 96 ? 46.572 17.992 -8.671 1.00 9.14 114 LEU A CA 1
ATOM 759 C C . LEU A 1 96 ? 46.381 16.496 -8.977 1.00 10.24 114 LEU A C 1
ATOM 760 O O . LEU A 1 96 ? 45.389 16.138 -9.591 1.00 9.63 114 LEU A O 1
ATOM 765 N N . ASP A 1 97 ? 47.348 15.641 -8.632 1.00 8.52 115 ASP A N 1
ATOM 766 C CA . ASP A 1 97 ? 47.364 14.258 -9.115 1.00 7.50 115 ASP A CA 1
ATOM 767 C C . ASP A 1 97 ? 46.644 13.208 -8.268 1.00 6.45 115 ASP A C 1
ATOM 768 O O . ASP A 1 97 ? 46.450 12.079 -8.716 1.00 7.41 115 ASP A O 1
ATOM 773 N N . ARG A 1 98 ? 46.324 13.540 -7.024 1.00 9.02 116 ARG A N 1
ATOM 774 C CA . ARG A 1 98 ? 45.890 12.522 -6.022 1.00 8.03 116 ARG A CA 1
ATOM 775 C C . ARG A 1 98 ? 44.648 11.757 -6.454 1.00 7.58 116 ARG A C 1
ATOM 776 O O . ARG A 1 98 ? 44.607 10.511 -6.344 1.00 10.02 116 ARG A O 1
ATOM 784 N N . ASN A 1 99 ? 43.636 12.475 -6.921 1.00 8.54 117 ASN A N 1
ATOM 785 C CA . ASN A 1 99 ? 42.376 11.809 -7.320 1.00 8.92 117 ASN A CA 1
ATOM 786 C C . ASN A 1 99 ? 42.492 11.042 -8.616 1.00 7.43 117 ASN A C 1
ATOM 787 O O . ASN A 1 99 ? 41.863 10.009 -8.764 1.00 11.51 117 ASN A O 1
ATOM 792 N N . LYS A 1 100 ? 43.327 11.497 -9.534 1.00 8.26 118 LYS A N 1
ATOM 793 C CA . LYS A 1 100 ? 43.599 10.736 -10.745 1.00 8.24 118 LYS A CA 1
ATOM 794 C C . LYS A 1 100 ? 44.321 9.429 -10.400 1.00 9.32 118 LYS A C 1
ATOM 795 O O . LYS A 1 100 ? 43.970 8.361 -10.915 1.00 9.17 118 LYS A O 1
ATOM 801 N N . LEU A 1 101 ? 45.322 9.507 -9.515 1.00 10.78 119 LEU A N 1
ATOM 802 C CA . LEU A 1 101 ? 46.013 8.308 -9.071 1.00 8.08 119 LEU A CA 1
ATOM 803 C C . LEU A 1 101 ? 45.004 7.337 -8.425 1.00 9.82 119 LEU A C 1
ATOM 804 O O . LEU A 1 101 ? 45.071 6.119 -8.667 1.00 8.09 119 LEU A O 1
ATOM 809 N N . GLY A 1 102 ? 44.146 7.872 -7.539 1.00 9.25 120 GLY A N 1
ATOM 810 C CA . GLY A 1 102 ? 43.124 7.063 -6.893 1.00 9.18 120 GLY A CA 1
ATOM 811 C C . GLY A 1 102 ? 42.219 6.377 -7.906 1.00 8.86 120 GLY A C 1
ATOM 812 O O . GLY A 1 102 ? 41.885 5.201 -7.756 1.00 10.17 120 GLY A O 1
ATOM 813 N N . ASP A 1 103 ? 41.754 7.139 -8.891 1.00 8.30 121 ASP A N 1
ATOM 814 C CA . ASP A 1 103 ? 40.831 6.593 -9.901 1.00 9.03 121 ASP A CA 1
ATOM 815 C C . ASP A 1 103 ? 41.517 5.453 -10.654 1.00 8.50 121 ASP A C 1
ATOM 816 O O . ASP A 1 103 ? 40.896 4.423 -10.938 1.00 10.28 121 ASP A O 1
ATOM 829 N N . SER A 1 105 ? 44.216 3.588 -9.685 1.00 5.70 123 SER A N 1
ATOM 830 C CA . SER A 1 105 ? 44.482 2.459 -8.808 1.00 6.38 123 SER A CA 1
ATOM 831 C C . SER A 1 105 ? 43.217 1.628 -8.539 1.00 8.20 123 SER A C 1
ATOM 832 O O . SER A 1 105 ? 43.214 0.380 -8.576 1.00 7.29 123 SER A O 1
ATOM 835 N N . LYS A 1 106 ? 42.127 2.319 -8.257 1.00 8.33 124 LYS A N 1
ATOM 836 C CA . LYS A 1 106 ? 40.842 1.657 -8.047 1.00 8.38 124 LYS A CA 1
ATOM 837 C C . LYS A 1 106 ? 40.390 0.912 -9.287 1.00 9.07 124 LYS A C 1
ATOM 838 O O . LYS A 1 106 ? 39.883 -0.205 -9.205 1.00 8.15 124 LYS A O 1
ATOM 844 N N . ALA A 1 107 ? 40.569 1.530 -10.444 1.00 5.61 125 ALA A N 1
ATOM 845 C CA . ALA A 1 107 ? 40.160 0.899 -11.721 1.00 6.73 125 ALA A CA 1
ATOM 846 C C . ALA A 1 107 ? 40.961 -0.362 -12.021 1.00 7.79 125 ALA A C 1
ATOM 847 O O . ALA A 1 107 ? 40.412 -1.377 -12.433 1.00 10.02 125 ALA A O 1
ATOM 849 N N . VAL A 1 108 ? 42.262 -0.318 -11.807 1.00 7.96 126 VAL A N 1
ATOM 850 C CA . VAL A 1 108 ? 43.106 -1.466 -12.088 1.00 7.71 126 VAL A CA 1
ATOM 851 C C . VAL A 1 108 ? 42.756 -2.595 -11.140 1.00 7.45 126 VAL A C 1
ATOM 852 O O . VAL A 1 108 ? 42.706 -3.759 -11.551 1.00 7.73 126 VAL A O 1
ATOM 856 N N . THR A 1 109 ? 42.504 -2.240 -9.874 1.00 8.39 127 THR A N 1
ATOM 857 C CA . THR A 1 109 ? 42.098 -3.224 -8.857 1.00 8.68 127 THR A CA 1
ATOM 858 C C . THR A 1 109 ? 40.746 -3.869 -9.230 1.00 8.53 127 THR A C 1
ATOM 859 O O . THR A 1 109 ? 40.614 -5.109 -9.240 1.00 9.68 127 THR A O 1
ATOM 863 N N . THR A 1 110 ? 39.753 -3.049 -9.551 1.00 7.35 128 THR A N 1
ATOM 864 C CA . THR A 1 110 ? 38.450 -3.521 -9.996 1.00 7.13 128 THR A CA 1
ATOM 865 C C . THR A 1 110 ? 38.584 -4.466 -11.207 1.00 7.42 128 THR A C 1
ATOM 866 O O . THR A 1 110 ? 37.973 -5.563 -11.251 1.00 8.16 128 THR A O 1
ATOM 870 N N . LEU A 1 111 ? 39.333 -4.019 -12.215 1.00 7.78 129 LEU A N 1
ATOM 871 C CA . LEU A 1 111 ? 39.487 -4.761 -13.453 1.00 8.24 129 LEU A CA 1
ATOM 872 C C . LEU A 1 111 ? 40.232 -6.064 -13.267 1.00 8.57 129 LEU A C 1
ATOM 873 O O . LEU A 1 111 ? 39.874 -7.074 -13.863 1.00 8.03 129 LEU A O 1
ATOM 878 N N . GLY A 1 112 ? 41.292 -6.067 -12.456 1.00 8.44 130 GLY A N 1
ATOM 879 C CA . GLY A 1 112 ? 42.040 -7.266 -12.217 1.00 9.14 130 GLY A CA 1
ATOM 880 C C . GLY A 1 112 ? 41.188 -8.295 -11.474 1.00 9.66 130 GLY A C 1
ATOM 881 O O . GLY A 1 112 ? 41.185 -9.476 -11.816 1.00 10.59 130 GLY A O 1
ATOM 882 N N . LEU A 1 113 ? 40.480 -7.839 -10.459 1.00 8.61 131 LEU A N 1
ATOM 883 C CA . LEU A 1 113 ? 39.542 -8.706 -9.739 1.00 8.49 131 LEU A CA 1
ATOM 884 C C . LEU A 1 113 ? 38.446 -9.229 -10.700 1.00 9.54 131 LEU A C 1
ATOM 885 O O . LEU A 1 113 ? 38.107 -10.405 -10.687 1.00 9.21 131 LEU A O 1
ATOM 890 N N . ALA A 1 114 ? 37.902 -8.349 -11.525 1.00 10.05 132 ALA A N 1
ATOM 891 C CA . ALA A 1 114 ? 36.897 -8.771 -12.506 1.00 10.03 132 ALA A CA 1
ATOM 892 C C . ALA A 1 114 ? 37.452 -9.811 -13.474 1.00 11.90 132 ALA A C 1
ATOM 893 O O . ALA A 1 114 ? 36.759 -10.816 -13.769 1.00 11.36 132 ALA A O 1
ATOM 895 N N . TYR A 1 115 ? 38.685 -9.593 -13.983 1.00 9.27 133 TYR A N 1
ATOM 896 C CA . TYR A 1 115 ? 39.303 -10.617 -14.813 1.00 9.72 133 TYR A CA 1
ATOM 897 C C . TYR A 1 115 ? 39.460 -11.971 -14.036 1.00 9.70 133 TYR A C 1
ATOM 898 O O . TYR A 1 115 ? 39.158 -13.062 -14.547 1.00 9.39 133 TYR A O 1
ATOM 907 N N . TYR A 1 116 ? 39.913 -11.905 -12.794 1.00 7.88 134 TYR A N 1
ATOM 908 C CA . TYR A 1 116 ? 40.124 -13.103 -11.994 1.00 8.61 134 TYR A CA 1
ATOM 909 C C . TYR A 1 116 ? 38.857 -13.906 -11.837 1.00 9.92 134 TYR A C 1
ATOM 910 O O . TYR A 1 116 ? 38.860 -15.138 -12.021 1.00 12.00 134 TYR A O 1
ATOM 919 N N . PHE A 1 117 ? 37.762 -13.221 -11.520 1.00 10.23 135 PHE A N 1
ATOM 920 C CA . PHE A 1 117 ? 36.510 -13.907 -11.219 1.00 10.78 135 PHE A CA 1
ATOM 921 C C . PHE A 1 117 ? 35.791 -14.388 -12.484 1.00 13.25 135 PHE A C 1
ATOM 922 O O . PHE A 1 117 ? 35.102 -15.420 -12.441 1.00 16.64 135 PHE A O 1
ATOM 930 N N . SER A 1 118 ? 35.913 -13.637 -13.587 1.00 10.55 136 SER A N 1
ATOM 931 C CA . SER A 1 118 ? 35.119 -13.879 -14.797 1.00 12.28 136 SER A CA 1
ATOM 932 C C . SER A 1 118 ? 35.879 -14.577 -15.907 1.00 13.16 136 SER A C 1
ATOM 933 O O . SER A 1 118 ? 35.258 -15.218 -16.780 1.00 14.55 136 SER A O 1
ATOM 936 N N . GLY A 1 119 ? 37.204 -14.428 -15.927 1.00 11.62 137 GLY A N 1
ATOM 937 C CA . GLY A 1 119 ? 38.021 -14.823 -17.044 1.00 12.01 137 GLY A CA 1
ATOM 938 C C . GLY A 1 119 ? 37.852 -14.037 -18.322 1.00 13.19 137 GLY A C 1
ATOM 939 O O . GLY A 1 119 ? 38.436 -14.404 -19.354 1.00 12.32 137 GLY A O 1
ATOM 940 N N . ASP A 1 120 ? 37.099 -12.935 -18.280 1.00 12.54 138 ASP A N 1
ATOM 941 C CA . ASP A 1 120 ? 36.880 -12.127 -19.486 1.00 8.85 138 ASP A CA 1
ATOM 942 C C . ASP A 1 120 ? 38.086 -11.249 -19.746 1.00 9.58 138 ASP A C 1
ATOM 943 O O . ASP A 1 120 ? 38.369 -10.306 -18.981 1.00 11.43 138 ASP A O 1
ATOM 948 N N . GLU A 1 121 ? 38.780 -11.532 -20.849 1.00 9.87 139 GLU A N 1
ATOM 949 C CA . GLU A 1 121 ? 40.001 -10.852 -21.214 1.00 9.49 139 GLU A CA 1
ATOM 950 C C . GLU A 1 121 ? 39.823 -9.343 -21.385 1.00 9.52 139 GLU A C 1
ATOM 951 O O . GLU A 1 121 ? 40.796 -8.583 -21.243 1.00 11.13 139 GLU A O 1
ATOM 957 N N . LYS A 1 122 ? 38.601 -8.899 -21.699 1.00 9.30 140 LYS A N 1
ATOM 958 C CA . LYS A 1 122 ? 38.400 -7.447 -21.950 1.00 10.08 140 LYS A CA 1
ATOM 959 C C . LYS A 1 122 ? 38.786 -6.603 -20.746 1.00 8.55 140 LYS A C 1
ATOM 960 O O . LYS A 1 122 ? 39.179 -5.455 -20.889 1.00 10.10 140 LYS A O 1
ATOM 966 N N . TYR A 1 123 ? 38.608 -7.162 -19.549 1.00 9.06 141 TYR A N 1
ATOM 967 C CA . TYR A 1 123 ? 38.862 -6.411 -18.349 1.00 7.86 141 TYR A CA 1
ATOM 968 C C . TYR A 1 123 ? 40.342 -6.259 -18.118 1.00 7.48 141 TYR A C 1
ATOM 969 O O . TYR A 1 123 ? 40.803 -5.179 -17.722 1.00 7.48 141 TYR A O 1
ATOM 978 N N . ALA A 1 124 ? 41.106 -7.319 -18.400 1.00 7.58 142 ALA A N 1
ATOM 979 C CA . ALA A 1 124 ? 42.564 -7.233 -18.273 1.00 5.89 142 ALA A CA 1
ATOM 980 C C . ALA A 1 124 ? 43.165 -6.275 -19.302 1.00 7.97 142 ALA A C 1
ATOM 981 O O . ALA A 1 124 ? 44.112 -5.530 -18.996 1.00 8.71 142 ALA A O 1
ATOM 983 N N . GLN A 1 125 ? 42.601 -6.277 -20.525 1.00 8.48 143 GLN A N 1
ATOM 984 C CA . GLN A 1 125 ? 43.068 -5.381 -21.588 1.00 8.08 143 GLN A CA 1
ATOM 985 C C . GLN A 1 125 ? 42.878 -3.942 -21.152 1.00 7.62 143 GLN A C 1
ATOM 986 O O . GLN A 1 125 ? 43.759 -3.093 -21.352 1.00 8.72 143 GLN A O 1
ATOM 992 N N . LYS A 1 126 ? 41.757 -3.648 -20.494 1.00 7.19 144 LYS A N 1
ATOM 993 C CA . LYS A 1 126 ? 41.517 -2.252 -20.031 1.00 7.15 144 LYS A CA 1
ATOM 994 C C . LYS A 1 126 ? 42.430 -1.906 -18.879 1.00 5.75 144 LYS A C 1
ATOM 995 O O . LYS A 1 126 ? 42.951 -0.789 -18.828 1.00 7.84 144 LYS A O 1
ATOM 1001 N N . ALA A 1 127 ? 42.668 -2.855 -17.988 1.00 6.38 145 ALA A N 1
ATOM 1002 C CA . ALA A 1 127 ? 43.581 -2.608 -16.902 1.00 7.07 145 ALA A CA 1
ATOM 1003 C C . ALA A 1 127 ? 44.975 -2.278 -17.383 1.00 7.84 145 ALA A C 1
ATOM 1004 O O . ALA A 1 127 ? 45.620 -1.365 -16.861 1.00 8.32 145 ALA A O 1
ATOM 1006 N N . VAL A 1 128 ? 45.446 -3.027 -18.373 1.00 7.28 146 VAL A N 1
ATOM 1007 C CA . VAL A 1 128 ? 46.777 -2.799 -18.964 1.00 7.10 146 VAL A CA 1
ATOM 1008 C C . VAL A 1 128 ? 46.833 -1.409 -19.638 1.00 6.66 146 VAL A C 1
ATOM 1009 O O . VAL A 1 128 ? 47.881 -0.773 -19.602 1.00 8.78 146 VAL A O 1
ATOM 1013 N N . ASP A 1 129 ? 45.711 -0.943 -20.219 1.00 6.91 147 ASP A N 1
ATOM 1014 C CA . ASP A 1 129 ? 45.634 0.401 -20.815 1.00 7.43 147 ASP A CA 1
ATOM 1015 C C . ASP A 1 129 ? 45.838 1.449 -19.717 1.00 7.79 147 ASP A C 1
ATOM 1016 O O . ASP A 1 129 ? 46.693 2.313 -19.865 1.00 7.56 147 ASP A O 1
ATOM 1021 N N . PHE A 1 130 ? 45.120 1.333 -18.593 1.00 7.42 148 PHE A N 1
ATOM 1022 C CA . PHE A 1 130 ? 45.372 2.227 -17.457 1.00 8.10 148 PHE A CA 1
ATOM 1023 C C . PHE A 1 130 ? 46.837 2.199 -17.025 1.00 6.41 148 PHE A C 1
ATOM 1024 O O . PHE A 1 130 ? 47.417 3.220 -16.769 1.00 7.55 148 PHE A O 1
ATOM 1032 N N . LEU A 1 131 ? 47.404 1.009 -16.884 1.00 6.86 149 LEU A N 1
ATOM 1033 C CA . LEU A 1 131 ? 48.791 0.880 -16.407 1.00 6.70 149 LEU A CA 1
ATOM 1034 C C . LEU A 1 131 ? 49.807 1.469 -17.407 1.00 8.64 149 LEU A C 1
ATOM 1035 O O . LEU A 1 131 ? 50.797 2.084 -16.997 1.00 7.92 149 LEU A O 1
ATOM 1040 N N . ASN A 1 132 ? 49.593 1.223 -18.703 1.00 8.87 150 ASN A N 1
ATOM 1041 C CA . ASN A 1 132 ? 50.446 1.830 -19.748 1.00 10.66 150 ASN A CA 1
ATOM 1042 C C . ASN A 1 132 ? 50.432 3.345 -19.638 1.00 7.81 150 ASN A C 1
ATOM 1043 O O . ASN A 1 132 ? 51.489 4.003 -19.590 1.00 7.92 150 ASN A O 1
ATOM 1048 N N . VAL A 1 133 ? 49.232 3.895 -19.572 1.00 6.46 151 VAL A N 1
ATOM 1049 C CA . VAL A 1 133 ? 49.078 5.350 -19.554 1.00 8.23 151 VAL A CA 1
ATOM 1050 C C . VAL A 1 133 ? 49.713 5.927 -18.284 1.00 10.15 151 VAL A C 1
ATOM 1051 O O . VAL A 1 133 ? 50.434 6.923 -18.329 1.00 8.52 151 VAL A O 1
ATOM 1055 N N . TRP A 1 134 ? 49.472 5.290 -17.155 1.00 8.85 152 TRP A N 1
ATOM 1056 C CA . TRP A 1 134 ? 49.953 5.844 -15.882 1.00 6.20 152 TRP A CA 1
ATOM 1057 C C . TRP A 1 134 ? 51.444 5.673 -15.625 1.00 6.61 152 TRP A C 1
ATOM 1058 O O . TRP A 1 134 ? 52.089 6.585 -15.096 1.00 7.37 152 TRP A O 1
ATOM 1069 N N . PHE A 1 135 ? 51.973 4.497 -15.944 1.00 6.34 153 PHE A N 1
ATOM 1070 C CA . PHE A 1 135 ? 53.309 4.071 -15.585 1.00 6.68 153 PHE A CA 1
ATOM 1071 C C . PHE A 1 135 ? 54.362 3.932 -16.693 1.00 7.72 153 PHE A C 1
ATOM 1072 O O . PHE A 1 135 ? 55.557 4.046 -16.389 1.00 7.97 153 PHE A O 1
ATOM 1080 N N . LEU A 1 136 ? 53.964 3.538 -17.908 1.00 8.57 154 LEU A N 1
ATOM 1081 C CA . LEU A 1 136 ? 54.916 3.019 -18.914 1.00 8.15 154 LEU A CA 1
ATOM 1082 C C . LEU A 1 136 ? 55.072 3.881 -20.150 1.00 10.22 154 LEU A C 1
ATOM 1083 O O . LEU A 1 136 ? 56.176 3.910 -20.722 1.00 13.66 154 LEU A O 1
ATOM 1088 N N . ASP A 1 137 ? 54.014 4.565 -20.576 1.00 8.64 155 ASP A N 1
ATOM 1089 C CA . ASP A 1 137 ? 54.051 5.328 -21.826 1.00 10.55 155 ASP A CA 1
ATOM 1090 C C . ASP A 1 137 ? 54.909 6.584 -21.591 1.00 10.01 155 ASP A C 1
ATOM 1091 O O . ASP A 1 137 ? 54.684 7.347 -20.633 1.00 11.61 155 ASP A O 1
ATOM 109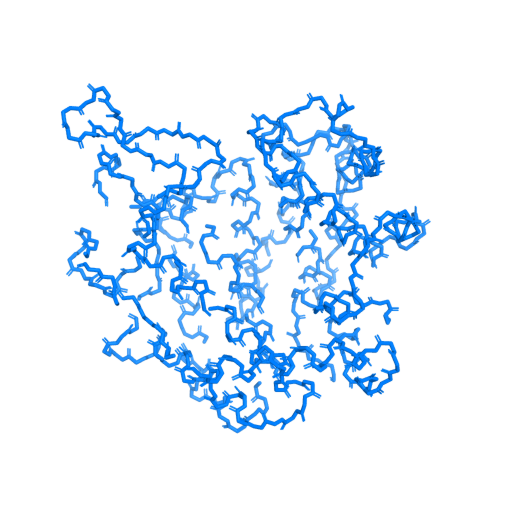6 N N . ALA A 1 138 ? 55.863 6.833 -22.487 1.00 12.62 156 ALA A N 1
ATOM 1097 C CA . ALA A 1 138 ? 56.770 7.974 -22.328 1.00 12.60 156 ALA A CA 1
ATOM 1098 C C . ALA A 1 138 ? 56.045 9.295 -22.247 1.00 12.90 156 ALA A C 1
ATOM 1099 O O . ALA A 1 138 ? 56.482 10.188 -21.505 1.00 14.67 156 ALA A O 1
ATOM 1101 N N . LYS A 1 139 ? 54.967 9.453 -23.009 1.00 12.68 157 LYS A N 1
ATOM 1102 C CA . LYS A 1 139 ? 54.279 10.729 -23.094 1.00 14.40 157 LYS A CA 1
ATOM 1103 C C . LYS A 1 139 ? 53.558 11.089 -21.806 1.00 12.27 157 LYS A C 1
ATOM 1104 O O . LYS A 1 139 ? 53.280 12.261 -21.569 1.00 12.22 157 LYS A O 1
ATOM 1110 N N . THR A 1 140 ? 53.183 10.089 -21.015 1.00 10.01 158 THR A N 1
ATOM 1111 C CA . THR A 1 140 ? 52.237 10.336 -19.921 1.00 6.98 158 THR A CA 1
ATOM 1112 C C . THR A 1 140 ? 52.672 9.757 -18.548 1.00 8.90 158 THR A C 1
ATOM 1113 O O . THR A 1 140 ? 52.020 10.010 -17.532 1.00 10.62 158 THR A O 1
ATOM 1117 N N . LYS A 1 141 ? 53.784 9.039 -18.490 1.00 7.72 159 LYS A N 1
ATOM 1118 C CA . LYS A 1 141 ? 54.057 8.261 -17.291 1.00 8.06 159 LYS A CA 1
ATOM 1119 C C . LYS A 1 141 ? 54.459 9.097 -16.070 1.00 9.77 159 LYS A C 1
ATOM 1120 O O . LYS A 1 141 ? 55.036 10.180 -16.169 1.00 11.03 159 LYS A O 1
ATOM 1134 N N . ASN A 1 143 ? 56.846 9.555 -12.979 1.00 7.50 161 ASN A N 1
ATOM 1135 C CA . ASN A 1 143 ? 58.182 9.181 -12.484 1.00 6.96 161 ASN A CA 1
ATOM 1136 C C . ASN A 1 143 ? 58.089 8.421 -11.167 1.00 7.05 161 ASN A C 1
ATOM 1137 O O . ASN A 1 143 ? 57.204 8.697 -10.350 1.00 6.59 161 ASN A O 1
ATOM 1142 N N . PRO A 1 144 ? 59.009 7.472 -10.933 1.00 7.65 162 PRO A N 1
ATOM 1143 C CA . PRO A 1 144 ? 58.882 6.618 -9.750 1.00 7.60 162 PRO A CA 1
ATOM 1144 C C . PRO A 1 144 ? 59.499 7.237 -8.476 1.00 7.57 162 PRO A C 1
ATOM 1145 O O . PRO A 1 144 ? 60.488 6.732 -7.938 1.00 8.66 162 PRO A O 1
ATOM 1149 N N . HIS A 1 145 ? 58.869 8.317 -8.012 1.00 7.30 163 HIS A N 1
ATOM 1150 C CA . HIS A 1 145 ? 59.223 8.995 -6.763 1.00 6.21 163 HIS A CA 1
ATOM 1151 C C . HIS A 1 145 ? 58.090 9.915 -6.353 1.00 6.62 163 HIS A C 1
ATOM 1152 O O . HIS A 1 145 ? 57.230 10.248 -7.148 1.00 9.10 163 HIS A O 1
ATOM 1159 N N . LEU A 1 146 ? 58.101 10.315 -5.086 1.00 8.78 164 LEU A N 1
ATOM 1160 C CA . LEU A 1 146 ? 57.096 11.217 -4.543 1.00 7.44 164 LEU A CA 1
ATOM 1161 C C . LEU A 1 146 ? 57.788 12.412 -3.847 1.00 7.16 164 LEU A C 1
ATOM 1162 O O . LEU A 1 146 ? 57.363 12.879 -2.800 1.00 7.83 164 LEU A O 1
ATOM 1167 N N . THR A 1 147 ? 58.812 12.986 -4.498 1.00 6.79 165 THR A N 1
ATOM 1168 C CA . THR A 1 147 ? 59.451 14.187 -3.993 1.00 6.75 165 THR A CA 1
ATOM 1169 C C . THR A 1 147 ? 58.465 15.332 -3.793 1.00 7.45 165 THR A C 1
ATOM 1170 O O . THR A 1 147 ? 58.639 16.145 -2.861 1.00 8.62 165 THR A O 1
ATOM 1174 N N . TYR A 1 148 ? 57.411 15.379 -4.622 1.00 8.09 166 TYR A N 1
ATOM 1175 C CA . TYR A 1 148 ? 56.429 16.463 -4.548 1.00 7.23 166 TYR A CA 1
ATOM 1176 C C . TYR A 1 148 ? 55.059 15.985 -4.064 1.00 7.12 166 TYR A C 1
ATOM 1177 O O . TYR A 1 148 ? 54.055 16.584 -4.374 1.00 7.94 166 TYR A O 1
ATOM 1186 N N . GLY A 1 149 ? 55.056 14.870 -3.317 1.00 7.51 167 GLY A N 1
ATOM 1187 C CA . GLY A 1 149 ? 53.843 14.386 -2.654 1.00 6.83 167 GLY A CA 1
ATOM 1188 C C . GLY A 1 149 ? 53.495 15.290 -1.482 1.00 6.35 167 GLY A C 1
ATOM 1189 O O . GLY A 1 149 ? 54.343 15.576 -0.636 1.00 7.65 167 GLY A O 1
ATOM 1190 N N . GLN A 1 150 ? 52.231 15.680 -1.413 1.00 8.15 168 GLN A N 1
ATOM 1191 C CA . GLN A 1 150 ? 51.713 16.557 -0.346 1.00 8.23 168 GLN A CA 1
ATOM 1192 C C . GLN A 1 150 ? 52.528 17.808 -0.050 1.00 7.83 168 GLN A C 1
ATOM 1193 O O . GLN A 1 150 ? 52.908 18.112 1.097 1.00 9.49 168 GLN A O 1
ATOM 1199 N N . THR A 1 151 ? 52.800 18.521 -1.136 1.00 8.56 169 THR A N 1
ATOM 1200 C CA . THR A 1 151 ? 53.136 19.957 -1.078 1.00 6.96 169 THR A CA 1
ATOM 1201 C C . THR A 1 151 ? 52.049 20.721 -0.364 1.00 10.28 169 THR A C 1
ATOM 1202 O O . THR A 1 151 ? 50.880 20.298 -0.326 1.00 12.10 169 THR A O 1
ATOM 1206 N N . ILE A 1 152 ? 52.415 21.850 0.210 1.00 7.55 170 ILE A N 1
ATOM 1207 C CA . ILE A 1 152 ? 51.465 22.693 0.910 1.00 7.75 170 ILE A CA 1
ATOM 1208 C C . ILE A 1 152 ? 51.782 24.129 0.494 1.00 8.39 170 ILE A C 1
ATOM 1209 O O . ILE A 1 152 ? 52.900 24.590 0.665 1.00 9.51 170 ILE A O 1
ATOM 1214 N N . PRO A 1 153 ? 50.796 24.840 -0.058 1.00 7.60 171 PRO A N 1
ATOM 1215 C CA . PRO A 1 153 ? 50.998 26.232 -0.473 1.00 7.39 171 PRO A CA 1
ATOM 1216 C C . PRO A 1 153 ? 51.560 27.100 0.635 1.00 9.11 171 PRO A C 1
ATOM 1217 O O . PRO A 1 153 ? 51.019 27.149 1.743 1.00 9.71 171 PRO A O 1
ATOM 1221 N N . GLY A 1 154 ? 52.669 27.756 0.331 1.00 10.65 172 GLY A N 1
ATOM 1222 C CA . GLY A 1 154 ? 53.349 28.617 1.264 1.00 12.57 172 GLY A CA 1
ATOM 1223 C C . GLY A 1 154 ? 54.247 27.958 2.284 1.00 11.65 172 GLY A C 1
ATOM 1224 O O . GLY A 1 154 ? 54.830 28.668 3.116 1.00 14.10 172 GLY A O 1
ATOM 1225 N N . LYS A 1 155 ? 54.358 26.622 2.263 1.00 10.04 173 LYS A N 1
ATOM 1226 C CA . LYS A 1 155 ? 55.155 25.914 3.221 1.00 10.67 173 LYS A CA 1
ATOM 1227 C C . LYS A 1 155 ? 56.149 25.009 2.524 1.00 11.34 173 LYS A C 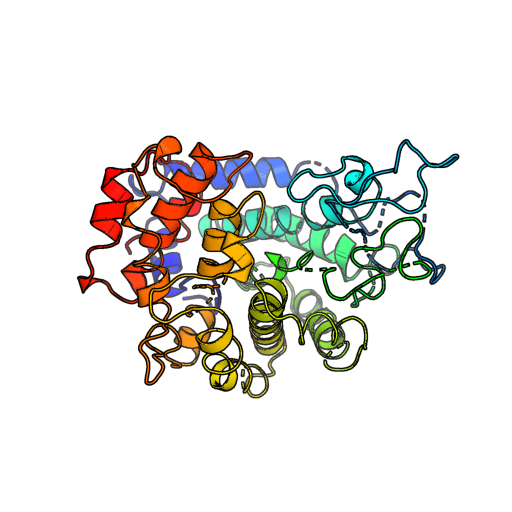1
ATOM 1228 O O . LYS A 1 155 ? 55.979 24.631 1.356 1.00 11.72 173 LYS A O 1
ATOM 1234 N N . ASN A 1 156 ? 57.175 24.664 3.286 1.00 10.76 174 ASN A N 1
ATOM 1235 C CA . ASN A 1 156 ? 58.191 23.678 2.883 1.00 10.99 174 ASN A CA 1
ATOM 1236 C C . ASN A 1 156 ? 58.936 24.040 1.603 1.00 9.94 174 ASN A C 1
ATOM 1237 O O . ASN A 1 156 ? 59.446 23.152 0.911 1.00 10.86 174 ASN A O 1
ATOM 1242 N N . LYS A 1 157 ? 58.956 25.327 1.261 1.00 11.25 175 LYS A N 1
ATOM 1243 C CA . LYS A 1 157 ? 59.642 25.844 0.084 1.00 12.80 175 LYS A CA 1
ATOM 1244 C C . LYS A 1 157 ? 59.288 25.089 -1.192 1.00 13.26 175 LYS A C 1
ATOM 1245 O O . LYS A 1 157 ? 60.151 24.804 -2.025 1.00 9.82 175 LYS A O 1
ATOM 1251 N N . GLY A 1 158 ? 57.999 24.790 -1.358 1.00 10.05 176 GLY A N 1
ATOM 1252 C CA . GLY A 1 158 ? 57.515 24.169 -2.578 1.00 11.12 176 GLY A CA 1
ATOM 1253 C C . GLY A 1 158 ? 57.794 22.677 -2.737 1.00 11.38 176 GLY A C 1
ATOM 1254 O O . GLY A 1 158 ? 57.416 22.089 -3.744 1.00 12.57 176 GLY A O 1
ATOM 1268 N N . GLY A 1 160 ? 57.602 18.560 -1.593 1.00 9.18 178 GLY A N 1
ATOM 1269 C CA . GLY A 1 160 ? 56.726 17.629 -0.936 1.00 9.15 178 GLY A CA 1
ATOM 1270 C C . GLY A 1 160 ? 57.275 17.245 0.420 1.00 10.55 178 GLY A C 1
ATOM 1271 O O . GLY A 1 160 ? 58.259 17.819 0.938 1.00 10.62 178 GLY A O 1
ATOM 1272 N N . ARG A 1 161 ? 56.659 16.231 1.031 1.00 8.52 179 ARG A N 1
ATOM 1273 C CA . ARG A 1 161 ? 57.041 15.830 2.361 1.00 7.11 179 ARG A CA 1
ATOM 1274 C C . ARG A 1 161 ? 56.766 14.338 2.551 1.00 7.65 179 ARG A C 1
ATOM 1275 O O . ARG A 1 161 ? 56.082 13.729 1.751 1.00 8.17 179 ARG A O 1
ATOM 1283 N N . GLY A 1 162 ? 57.323 13.755 3.598 1.00 8.14 180 GLY A N 1
ATOM 1284 C CA . GLY A 1 162 ? 57.153 12.334 3.803 1.00 7.91 180 GLY A CA 1
ATOM 1285 C C . GLY A 1 162 ? 55.697 11.868 3.720 1.00 7.95 180 GLY A C 1
ATOM 1286 O O . GLY A 1 162 ? 55.435 10.813 3.144 1.00 6.74 180 GLY A O 1
ATOM 1287 N N . ALA A 1 163 ? 54.769 12.656 4.321 1.00 8.30 181 ALA A N 1
ATOM 1288 C CA . ALA A 1 163 ? 53.340 12.338 4.357 1.00 8.23 181 ALA A CA 1
ATOM 1289 C C . ALA A 1 163 ? 52.770 11.984 3.003 1.00 8.48 181 ALA A C 1
ATOM 1290 O O . ALA A 1 163 ? 51.802 11.259 2.928 1.00 7.55 181 ALA A O 1
ATOM 1292 N N . GLY A 1 164 ? 53.342 12.512 1.919 1.00 6.74 182 GLY A N 1
ATOM 1293 C CA . GLY A 1 164 ? 52.895 12.132 0.565 1.00 8.09 182 GLY A CA 1
ATOM 1294 C C . GLY A 1 164 ? 52.960 10.661 0.235 1.00 5.22 182 GLY A C 1
ATOM 1295 O O . GLY A 1 164 ? 52.226 10.186 -0.659 1.00 8.30 182 GLY A O 1
ATOM 1309 N N . ILE A 1 166 ? 51.718 8.292 1.846 1.00 6.18 184 ILE A N 1
ATOM 1310 C CA . ILE A 1 166 ? 50.424 7.653 2.095 1.00 8.47 184 ILE A CA 1
ATOM 1311 C C . ILE A 1 166 ? 49.558 7.656 0.827 1.00 8.63 184 ILE A C 1
ATOM 1312 O O . ILE A 1 166 ? 48.669 6.818 0.691 1.00 9.79 184 ILE A O 1
ATOM 1317 N N . ASP A 1 167 ? 49.778 8.623 -0.068 1.00 9.05 185 ASP A N 1
ATOM 1318 C CA . ASP A 1 167 ? 48.954 8.757 -1.281 1.00 7.49 185 ASP A CA 1
ATOM 1319 C C . ASP A 1 167 ? 48.912 7.470 -2.103 1.00 8.22 185 ASP A C 1
ATOM 1320 O O . ASP A 1 167 ? 47.924 7.206 -2.791 1.00 9.90 185 ASP A O 1
ATOM 1325 N N . ILE A 1 168 ? 50.007 6.690 -2.087 1.00 7.43 186 ILE A N 1
ATOM 1326 C CA . ILE A 1 168 ? 50.114 5.509 -2.931 1.00 5.62 186 ILE A CA 1
ATOM 1327 C C . ILE A 1 168 ? 49.886 4.223 -2.190 1.00 6.00 186 ILE A C 1
ATOM 1328 O O . ILE A 1 168 ? 50.181 3.155 -2.689 1.00 8.49 186 ILE A O 1
ATOM 1333 N N . TYR A 1 169 ? 49.369 4.305 -0.953 1.00 5.46 187 TYR A N 1
ATOM 1334 C CA . TYR A 1 169 ? 49.194 3.096 -0.142 1.00 4.98 187 TYR A CA 1
ATOM 1335 C C . TYR A 1 169 ? 48.359 2.013 -0.889 1.00 5.02 187 TYR A C 1
ATOM 1336 O O . TYR A 1 169 ? 48.636 0.820 -0.740 1.00 7.60 187 TYR A O 1
ATOM 1345 N N . SER A 1 170 ? 47.360 2.428 -1.667 1.00 8.02 188 SER A N 1
ATOM 1346 C CA . SER A 1 170 ? 46.547 1.487 -2.445 1.00 9.18 188 SER A CA 1
ATOM 1347 C C . SER A 1 170 ? 47.333 0.653 -3.479 1.00 9.68 188 SER A C 1
ATOM 1348 O O . SER A 1 170 ? 46.819 -0.372 -3.952 1.00 7.81 188 SER A O 1
ATOM 1351 N N . PHE A 1 171 ? 48.582 1.033 -3.786 1.00 8.17 189 PHE A N 1
ATOM 1352 C CA . PHE A 1 171 ? 49.398 0.214 -4.660 1.00 9.74 189 PHE A CA 1
ATOM 1353 C C . PHE A 1 171 ? 49.667 -1.160 -4.037 1.00 7.84 189 PHE A C 1
ATOM 1354 O O . PHE A 1 171 ? 49.929 -2.139 -4.747 1.00 7.08 189 PHE A O 1
ATOM 1362 N N . THR A 1 172 ? 49.582 -1.253 -2.715 1.00 6.93 190 THR A N 1
ATOM 1363 C CA . THR A 1 172 ? 49.757 -2.547 -2.033 1.00 9.08 190 THR A CA 1
ATOM 1364 C C . THR A 1 172 ? 48.733 -3.561 -2.527 1.00 8.62 190 THR A C 1
ATOM 1365 O O . THR A 1 172 ? 49.078 -4.712 -2.856 1.00 9.89 190 THR A O 1
ATOM 1369 N N . GLU A 1 173 ? 47.487 -3.129 -2.632 1.00 9.48 191 GLU A N 1
ATOM 1370 C CA . GLU A 1 173 ? 46.403 -3.926 -3.140 1.00 9.43 191 GLU A CA 1
ATOM 1371 C C . GLU A 1 173 ? 46.433 -4.056 -4.668 1.00 8.87 191 GLU A C 1
ATOM 1372 O O . GLU A 1 173 ? 46.219 -5.136 -5.208 1.00 8.54 191 GLU A O 1
ATOM 1386 N N . ILE A 1 175 ? 48.908 -4.236 -6.584 1.00 7.03 193 ILE A N 1
ATOM 1387 C CA . ILE A 1 175 ? 49.905 -5.224 -6.962 1.00 7.14 193 ILE A CA 1
ATOM 1388 C C . ILE A 1 175 ? 49.264 -6.622 -6.950 1.00 7.56 193 ILE A C 1
ATOM 1389 O O . ILE A 1 175 ? 49.504 -7.413 -7.866 1.00 8.08 193 ILE A O 1
ATOM 1394 N N . ASP A 1 176 ? 48.453 -6.913 -5.938 1.00 9.30 194 ASP A N 1
ATOM 1395 C CA . ASP A 1 176 ? 47.743 -8.204 -5.903 1.00 7.82 194 ASP A CA 1
ATOM 1396 C C . ASP A 1 176 ? 46.814 -8.360 -7.104 1.00 7.11 194 ASP A C 1
ATOM 1397 O O . ASP A 1 176 ? 46.735 -9.465 -7.706 1.00 8.61 194 ASP A O 1
ATOM 1402 N N . ALA A 1 177 ? 46.139 -7.288 -7.485 1.00 6.78 195 ALA A N 1
ATOM 1403 C CA . ALA A 1 177 ? 45.245 -7.333 -8.667 1.00 8.61 195 ALA A CA 1
ATOM 1404 C C . ALA A 1 177 ? 46.067 -7.586 -9.933 1.00 8.96 195 ALA A C 1
ATOM 1405 O O . ALA A 1 177 ? 45.620 -8.328 -10.813 1.00 8.13 195 ALA A O 1
ATOM 1415 N N . THR A 1 179 ? 48.953 -9.270 -10.045 1.00 8.44 197 THR A N 1
ATOM 1416 C CA . THR A 1 179 ? 49.303 -10.683 -9.918 1.00 7.66 197 THR A CA 1
ATOM 1417 C C . THR A 1 179 ? 48.193 -11.582 -10.433 1.00 7.86 197 THR A C 1
ATOM 1418 O O . THR A 1 179 ? 48.453 -12.546 -11.176 1.00 10.77 197 THR A O 1
ATOM 1422 N N . LEU A 1 180 ? 46.968 -11.260 -10.039 1.00 9.19 198 LEU A N 1
ATOM 1423 C CA . LEU A 1 180 ? 45.746 -12.005 -10.415 1.00 8.71 198 LEU A CA 1
ATOM 1424 C C . LEU A 1 180 ? 45.476 -12.010 -11.934 1.00 12.51 198 LEU A C 1
ATOM 1425 O O . LEU A 1 180 ? 44.819 -12.921 -12.452 1.00 13.84 198 LEU A O 1
ATOM 1438 N N . GLU A 1 182 ? 48.101 -11.863 -14.300 1.00 11.86 200 GLU A N 1
ATOM 1439 C CA . GLU A 1 182 ? 49.322 -12.205 -15.017 1.00 13.43 200 GLU A CA 1
ATOM 1440 C C . GLU A 1 182 ? 49.076 -13.230 -16.133 1.00 13.74 200 GLU A C 1
ATOM 1441 O O . GLU A 1 182 ? 49.747 -13.184 -17.164 1.00 15.38 200 GLU A O 1
ATOM 1447 N N . ASN A 1 183 ? 48.116 -14.123 -15.946 1.00 12.05 201 ASN A N 1
ATOM 1448 C CA A ASN A 1 183 ? 47.807 -15.134 -16.987 0.70 15.10 201 ASN A CA 1
ATOM 1449 C CA B ASN A 1 183 ? 47.815 -15.120 -16.987 0.30 13.72 201 ASN A CA 1
ATOM 1450 C C . ASN A 1 183 ? 46.848 -14.614 -18.061 1.00 14.62 201 ASN A C 1
ATOM 1451 O O . ASN A 1 183 ? 46.516 -15.338 -18.977 1.00 13.03 201 ASN A O 1
ATOM 1460 N N . SER A 1 184 ? 46.414 -13.350 -17.963 1.00 11.89 202 SER A N 1
ATOM 1461 C CA . SER A 1 184 ? 45.677 -12.748 -19.075 1.00 10.71 202 SER A CA 1
ATOM 1462 C C . SER A 1 184 ? 46.575 -12.588 -20.296 1.00 10.67 202 SER A C 1
ATOM 1463 O O . SER A 1 184 ? 47.827 -12.531 -20.188 1.00 10.19 202 SER A O 1
ATOM 1466 N N . LYS A 1 185 ? 45.981 -12.488 -21.490 1.00 10.28 203 LYS A N 1
ATOM 1467 C CA . LYS A 1 185 ? 46.774 -12.231 -22.665 1.00 10.35 203 LYS A CA 1
ATOM 1468 C C . LYS A 1 185 ? 47.373 -10.815 -22.684 1.00 9.57 203 LYS A C 1
ATOM 1469 O O . LYS A 1 185 ? 48.495 -10.625 -23.150 1.00 9.82 203 LYS A O 1
ATOM 1475 N N . ALA A 1 186 ? 46.620 -9.828 -22.191 1.00 8.78 204 ALA A N 1
ATOM 1476 C CA . ALA A 1 186 ? 47.061 -8.430 -22.229 1.00 7.50 204 ALA A CA 1
ATOM 1477 C C . ALA A 1 186 ? 48.249 -8.154 -21.304 1.00 8.15 204 ALA A C 1
ATOM 1478 O O . ALA A 1 186 ? 49.118 -7.325 -21.598 1.00 9.17 204 ALA A O 1
ATOM 1480 N N . PHE A 1 187 ? 48.256 -8.806 -20.133 1.00 9.32 205 PHE A N 1
ATOM 1481 C CA . PHE A 1 187 ? 49.298 -8.542 -19.140 1.00 8.98 205 PHE A CA 1
ATOM 1482 C C . PHE A 1 187 ? 50.486 -9.447 -19.510 1.00 9.10 205 PHE A C 1
ATOM 1483 O O . PHE A 1 187 ? 50.613 -10.572 -18.998 1.00 9.91 205 PHE A O 1
ATOM 1491 N N . THR A 1 188 ? 51.329 -8.938 -20.399 1.00 7.96 206 THR A N 1
ATOM 1492 C CA . THR A 1 188 ? 52.402 -9.682 -21.029 1.00 11.02 206 THR A CA 1
ATOM 1493 C C . THR A 1 188 ? 53.651 -9.681 -20.165 1.00 12.41 206 THR A C 1
ATOM 1494 O O . THR A 1 188 ? 53.766 -8.915 -19.201 1.00 11.20 206 THR A O 1
ATOM 1498 N N . PRO A 1 189 ? 54.635 -10.484 -20.552 1.00 11.52 207 PRO A N 1
ATOM 1499 C CA . PRO A 1 189 ? 55.944 -10.359 -19.875 1.00 11.42 207 PRO A CA 1
ATOM 1500 C C . PRO A 1 189 ? 56.559 -8.949 -19.969 1.00 13.52 207 PRO A C 1
ATOM 1501 O O . PRO A 1 189 ? 57.188 -8.499 -19.016 1.00 12.45 207 PRO A O 1
ATOM 1505 N N . LYS A 1 190 ? 56.346 -8.239 -21.074 1.00 11.44 208 LYS A N 1
ATOM 1506 C CA . LYS A 1 190 ? 56.859 -6.879 -21.209 1.00 11.37 208 LYS A CA 1
ATOM 1507 C C . LYS A 1 190 ? 56.151 -5.938 -20.225 1.00 10.92 208 LYS A C 1
ATOM 1508 O O . LYS A 1 190 ? 56.793 -5.090 -19.635 1.00 9.33 208 LYS A O 1
ATOM 1514 N N . VAL A 1 191 ? 54.837 -6.071 -20.075 1.00 9.93 209 VAL A N 1
ATOM 1515 C CA . VAL A 1 191 ? 54.086 -5.232 -19.111 1.00 9.74 209 VAL A CA 1
ATOM 1516 C C . VAL A 1 191 ? 54.558 -5.524 -17.677 1.00 8.65 209 VAL A C 1
ATOM 1517 O O . VAL A 1 191 ? 54.837 -4.605 -16.900 1.00 9.62 209 VAL A O 1
ATOM 1521 N N . LYS A 1 192 ? 54.716 -6.800 -17.354 1.00 9.74 210 LYS A N 1
ATOM 1522 C CA . LYS A 1 192 ? 55.145 -7.193 -16.045 1.00 9.56 210 LYS A CA 1
ATOM 1523 C C . LYS A 1 192 ? 56.531 -6.633 -15.759 1.00 12.15 210 LYS A C 1
ATOM 1524 O O . LYS A 1 192 ? 56.788 -6.113 -14.695 1.00 9.75 210 LYS A O 1
ATOM 1530 N N . LYS A 1 193 ? 57.443 -6.766 -16.724 1.00 10.56 211 LYS A N 1
ATOM 1531 C CA . LYS A 1 193 ? 58.791 -6.273 -16.544 1.00 10.40 211 LYS A CA 1
ATOM 1532 C C . LYS A 1 193 ? 58.775 -4.746 -16.296 1.00 9.25 211 LYS A C 1
ATOM 1533 O O . LYS A 1 193 ? 59.516 -4.220 -15.469 1.00 9.78 211 LYS A O 1
ATOM 1539 N N . GLY A 1 194 ? 57.977 -4.021 -17.073 1.00 9.73 212 GLY A N 1
ATOM 1540 C CA . GLY A 1 194 ? 57.883 -2.576 -16.925 1.00 8.96 212 GLY A CA 1
ATOM 1541 C C . GLY A 1 194 ? 57.362 -2.164 -15.557 1.00 10.98 212 GLY A C 1
ATOM 1542 O O . GLY A 1 194 ? 57.890 -1.222 -14.940 1.00 8.86 212 GLY A O 1
ATOM 1551 N N . LYS A 1 196 ? 57.451 -4.073 -12.729 1.00 8.86 214 LYS A N 1
ATOM 1552 C CA A LYS A 1 196 ? 58.458 -4.435 -11.719 0.70 9.84 214 LYS A CA 1
ATOM 1553 C CA B LYS A 1 196 ? 58.444 -4.418 -11.712 0.30 9.31 214 LYS A CA 1
ATOM 1554 C C . LYS A 1 196 ? 59.617 -3.427 -11.732 1.00 10.16 214 LYS A C 1
ATOM 1555 O O . LYS A 1 196 ? 60.149 -3.085 -10.676 1.00 10.91 214 LYS A O 1
ATOM 1566 N N . GLU A 1 197 ? 60.003 -2.943 -12.912 1.00 8.79 215 GLU A N 1
ATOM 1567 C CA A GLU A 1 197 ? 61.078 -1.938 -13.022 0.50 9.65 215 GLU A CA 1
ATOM 1568 C CA B GLU A 1 197 ? 61.080 -1.928 -13.007 0.50 10.15 215 GLU A CA 1
ATOM 1569 C C . GLU A 1 197 ? 60.660 -0.609 -12.381 1.00 10.47 215 GLU A C 1
ATOM 1570 O O . GLU A 1 197 ? 61.440 0.014 -11.685 1.00 10.38 215 GLU A O 1
ATOM 1581 N N . TRP A 1 198 ? 59.407 -0.196 -12.595 1.00 8.86 216 TRP A N 1
ATOM 1582 C CA . TRP A 1 198 ? 58.896 1.024 -11.940 1.00 7.93 216 TRP A CA 1
ATOM 1583 C C . TRP A 1 198 ? 58.944 0.893 -10.416 1.00 7.77 216 TRP A C 1
ATOM 1584 O O . TRP A 1 198 ? 59.478 1.773 -9.725 1.00 8.51 216 TRP A O 1
ATOM 1595 N N . PHE A 1 199 ? 58.431 -0.224 -9.880 1.00 6.78 217 PHE A N 1
ATOM 1596 C CA . PHE A 1 199 ? 58.408 -0.423 -8.438 1.00 7.69 217 PHE A CA 1
ATOM 1597 C C . PHE A 1 199 ? 59.841 -0.595 -7.906 1.00 9.28 217 PHE A C 1
ATOM 1598 O O . PHE A 1 199 ? 60.105 -0.251 -6.781 1.00 8.83 217 PHE A O 1
ATOM 1606 N N . THR A 1 200 ? 60.758 -1.140 -8.701 1.00 7.57 218 THR A N 1
ATOM 1607 C CA . THR A 1 200 ? 62.171 -1.295 -8.259 1.00 8.85 218 THR A CA 1
ATOM 1608 C C . THR A 1 200 ? 62.757 0.096 -8.044 1.00 8.47 218 THR A C 1
ATOM 1609 O O . THR A 1 200 ? 63.410 0.340 -7.036 1.00 8.41 218 THR A O 1
ATOM 1613 N N . GLN A 1 201 ? 62.497 1.010 -8.991 1.00 9.24 219 GLN A N 1
ATOM 1614 C CA . GLN A 1 201 ? 62.938 2.379 -8.883 1.00 9.04 219 GLN A CA 1
ATOM 1615 C C . GLN A 1 201 ? 62.300 3.122 -7.736 1.00 9.92 219 GLN A C 1
ATOM 1616 O O . GLN A 1 201 ? 62.948 3.858 -7.004 1.00 8.83 219 GLN A O 1
ATOM 1622 N N . LEU A 1 202 ? 61.013 2.917 -7.535 1.00 9.75 220 LEU A N 1
ATOM 1623 C CA . LEU A 1 202 ? 60.357 3.494 -6.364 1.00 8.57 220 LEU A CA 1
ATOM 1624 C C . LEU A 1 202 ? 60.992 3.046 -5.050 1.00 7.81 220 LEU A C 1
ATOM 1625 O O . LEU A 1 202 ? 61.231 3.863 -4.175 1.00 9.73 220 LEU A O 1
ATOM 1630 N N . VAL A 1 203 ? 61.237 1.750 -4.901 1.00 6.13 221 VAL A N 1
ATOM 1631 C CA . VAL A 1 203 ? 61.888 1.200 -3.710 1.00 7.16 221 VAL A CA 1
ATOM 1632 C C . VAL A 1 203 ? 63.293 1.778 -3.488 1.00 10.05 221 VAL A C 1
ATOM 1633 O O . VAL A 1 203 ? 63.613 2.173 -2.346 1.00 9.43 221 VAL A O 1
ATOM 1637 N N . GLU A 1 204 ? 64.057 1.924 -4.562 1.00 9.09 222 GLU A N 1
ATOM 1638 C CA . GLU A 1 204 ? 65.341 2.618 -4.494 1.00 8.37 222 GLU A CA 1
ATOM 1639 C C . GLU A 1 204 ? 65.188 4.042 -3.972 1.00 10.88 222 GLU A C 1
ATOM 1640 O O . GLU A 1 204 ? 65.975 4.482 -3.143 1.00 10.85 222 GLU A O 1
ATOM 1646 N N . TRP A 1 205 ? 64.189 4.765 -4.476 1.00 8.02 223 TRP A N 1
ATOM 1647 C CA . TRP A 1 205 ? 63.943 6.103 -4.005 1.00 8.41 223 TRP A CA 1
ATOM 1648 C C . TRP A 1 205 ? 63.528 6.079 -2.534 1.00 9.91 223 TRP A C 1
ATOM 1649 O O . TRP A 1 205 ? 63.961 6.946 -1.752 1.00 9.54 223 TRP A O 1
ATOM 1668 N N . GLN A 1 207 ? 64.298 4.077 -0.178 1.00 10.66 225 GLN A N 1
ATOM 1669 C CA A GLN A 1 207 ? 65.421 3.775 0.703 0.50 11.95 225 GLN A CA 1
ATOM 1670 C CA B GLN A 1 207 ? 65.475 3.720 0.622 0.50 10.11 225 GLN A CA 1
ATOM 1671 C C . GLN A 1 207 ? 66.519 4.849 0.751 1.00 11.02 225 GLN A C 1
ATOM 1672 O O . GLN A 1 207 ? 67.340 4.817 1.655 1.00 13.45 225 GLN A O 1
ATOM 1683 N N . THR A 1 208 ? 66.489 5.818 -0.165 1.00 8.72 226 THR A N 1
ATOM 1684 C CA . THR A 1 208 ? 67.514 6.870 -0.256 1.00 8.88 226 THR A CA 1
ATOM 1685 C C . THR A 1 208 ? 67.071 8.316 -0.077 1.00 7.76 226 THR A C 1
ATOM 1686 O O . THR A 1 208 ? 67.842 9.126 0.420 1.00 10.24 226 THR A O 1
ATOM 1690 N N . SER A 1 209 ? 65.841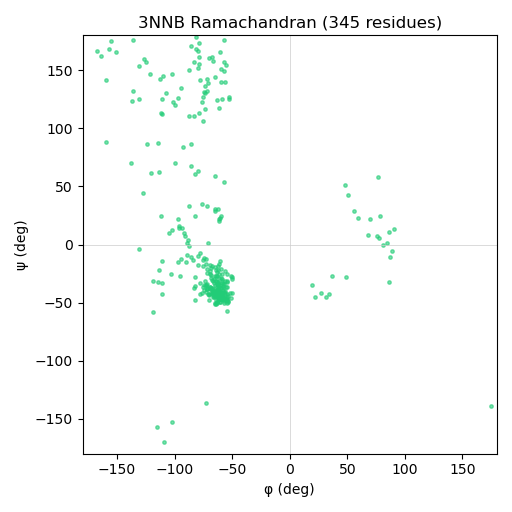 8.662 -0.478 1.00 8.11 227 SER A N 1
ATOM 1691 C CA . SER A 1 209 ? 65.422 10.037 -0.515 1.00 7.40 227 SER A CA 1
ATOM 1692 C C . SER A 1 209 ? 65.202 10.608 0.861 1.00 9.69 227 SER A C 1
ATOM 1693 O O . SER A 1 209 ? 64.631 9.955 1.710 1.00 9.69 227 SER A O 1
ATOM 1696 N N . PRO A 1 210 ? 65.571 11.867 1.051 1.00 7.88 228 PRO A N 1
ATOM 1697 C CA . PRO A 1 210 ? 65.273 12.494 2.342 1.00 8.13 228 PRO A CA 1
ATOM 1698 C C . PRO A 1 210 ? 63.764 12.720 2.592 1.00 8.98 228 PRO A C 1
ATOM 1699 O O . PRO A 1 210 ? 63.346 12.803 3.741 1.00 9.71 228 PRO A O 1
ATOM 1703 N N . VAL A 1 211 ? 62.983 12.846 1.529 1.00 11.61 229 VAL A N 1
ATOM 1704 C CA . VAL A 1 211 ? 61.537 13.032 1.657 1.00 9.63 229 VAL A CA 1
ATOM 1705 C C . VAL A 1 211 ? 60.942 11.728 2.155 1.00 6.95 229 VAL A C 1
ATOM 1706 O O . VAL A 1 211 ? 60.169 11.699 3.149 1.00 8.79 229 VAL A O 1
ATOM 1710 N N . ALA A 1 212 ? 61.334 10.610 1.531 1.00 8.54 230 ALA A N 1
ATOM 1711 C CA . ALA A 1 212 ? 60.851 9.301 1.986 1.00 7.47 230 ALA A CA 1
ATOM 1712 C C . ALA A 1 212 ? 61.314 9.011 3.415 1.00 8.05 230 ALA A C 1
ATOM 1713 O O . ALA A 1 212 ? 60.569 8.439 4.199 1.00 9.98 230 ALA A O 1
ATOM 1715 N N . ALA A 1 213 ? 62.545 9.403 3.766 1.00 8.44 231 ALA A N 1
ATOM 1716 C CA . ALA A 1 213 ? 63.095 9.199 5.079 1.00 8.93 231 ALA A CA 1
ATOM 1717 C C . ALA A 1 213 ? 62.244 9.847 6.151 1.00 8.20 231 ALA A C 1
ATOM 1718 O O . ALA A 1 213 ? 62.129 9.302 7.262 1.00 10.26 231 ALA A O 1
ATOM 1720 N N . GLU A 1 214 ? 61.650 11.013 5.834 1.00 7.41 232 GLU A N 1
ATOM 1721 C CA A GLU A 1 214 ? 60.728 11.702 6.744 0.50 10.57 232 GLU A CA 1
ATOM 1722 C CA B GLU A 1 214 ? 60.747 11.674 6.764 0.50 8.74 232 GLU A CA 1
ATOM 1723 C C . GLU A 1 214 ? 59.556 10.770 7.097 1.00 8.84 232 GLU A C 1
ATOM 1724 O O . GLU A 1 214 ? 59.118 10.699 8.260 1.00 10.75 232 GLU A O 1
ATOM 1735 N N . GLU A 1 215 ? 59.027 10.063 6.100 1.00 8.86 233 GLU A N 1
ATOM 1736 C CA . GLU A 1 215 ? 57.919 9.127 6.338 1.00 7.56 233 GLU A CA 1
ATOM 1737 C C . GLU A 1 215 ? 58.370 7.925 7.156 1.00 7.22 233 GLU A C 1
ATOM 1738 O O . GLU A 1 215 ? 57.672 7.440 8.046 1.00 10.05 233 GLU A O 1
ATOM 1744 N N . GLN A 1 216 ? 59.559 7.418 6.831 1.00 8.02 234 GLN A N 1
ATOM 1745 C CA A GLN A 1 216 ? 60.097 6.260 7.530 0.80 8.61 234 GLN A CA 1
ATOM 1746 C CA B GLN A 1 216 ? 60.089 6.263 7.537 0.20 8.51 234 GLN A CA 1
ATOM 1747 C C . GLN A 1 216 ? 60.212 6.544 9.035 1.00 8.85 234 GLN A C 1
ATOM 1748 O O . GLN A 1 216 ? 59.955 5.665 9.840 1.00 9.26 234 GLN A O 1
ATOM 1759 N N . ARG A 1 217 ? 60.594 7.778 9.395 1.00 8.82 235 ARG A N 1
ATOM 1760 C CA A ARG A 1 217 ? 60.810 8.207 10.781 0.70 11.54 235 ARG A CA 1
ATOM 1761 C CA B ARG A 1 217 ? 60.810 8.089 10.810 0.30 9.24 235 ARG A CA 1
ATOM 1762 C C . ARG A 1 217 ? 59.546 8.566 11.511 1.00 9.73 235 ARG A C 1
ATOM 1763 O O . ARG A 1 217 ? 59.593 8.852 12.713 1.00 10.71 235 ARG A O 1
ATOM 1778 N N . ALA A 1 218 ? 58.426 8.665 10.776 1.00 9.47 236 ALA A N 1
ATOM 1779 C CA . ALA A 1 218 ? 57.168 9.088 11.373 1.00 8.35 236 ALA A CA 1
ATOM 1780 C C . ALA A 1 218 ? 56.737 8.155 12.502 1.00 7.50 236 ALA A C 1
ATOM 1781 O O . ALA A 1 218 ? 56.902 6.948 12.433 1.00 7.17 236 ALA A O 1
ATOM 1783 N N . LYS A 1 219 ? 56.213 8.743 13.578 1.00 9.21 237 LYS A N 1
ATOM 1784 C CA . LYS A 1 219 ? 55.875 8.025 14.781 1.00 9.36 237 LYS A CA 1
ATOM 1785 C C . LYS A 1 219 ? 54.457 7.463 14.826 1.00 7.76 237 LYS A C 1
ATOM 1786 O O . LYS A 1 219 ? 54.114 6.706 15.739 1.00 9.10 237 LYS A O 1
ATOM 1792 N N . ASN A 1 220 ? 53.634 7.847 13.862 1.00 7.14 238 ASN A N 1
ATOM 1793 C CA . ASN A 1 220 ? 52.206 7.491 13.844 1.00 7.98 238 ASN A CA 1
ATOM 1794 C C . ASN A 1 220 ? 51.887 6.588 12.658 1.00 7.74 238 ASN A C 1
ATOM 1795 O O . ASN A 1 220 ? 52.747 5.913 12.111 1.00 7.38 238 ASN A O 1
ATOM 1800 N N . ASN A 1 221 ? 50.634 6.575 12.257 1.00 7.79 239 ASN A N 1
ATOM 1801 C CA . ASN A 1 221 ? 50.191 5.736 11.147 1.00 6.54 239 ASN A CA 1
ATOM 1802 C C . ASN A 1 221 ? 51.048 5.860 9.875 1.00 5.88 239 ASN A C 1
ATOM 1803 O O . ASN A 1 221 ? 51.146 4.906 9.101 1.00 7.00 239 ASN A O 1
ATOM 1808 N N . HIS A 1 222 ? 51.643 7.031 9.649 1.00 6.42 240 HIS A N 1
ATOM 1809 C CA . HIS A 1 222 ? 52.450 7.200 8.452 1.00 7.64 240 HIS A CA 1
ATOM 1810 C C . HIS A 1 222 ? 53.635 6.286 8.456 1.00 8.76 240 HIS A C 1
ATOM 1811 O O . HIS A 1 222 ? 53.951 5.697 7.437 1.00 7.37 240 HIS A O 1
ATOM 1818 N N . GLY A 1 223 ? 54.320 6.178 9.582 1.00 6.68 241 GLY A N 1
ATOM 1819 C CA . GLY A 1 223 ? 55.496 5.360 9.644 1.00 4.91 241 GLY A CA 1
ATOM 1820 C C . GLY A 1 223 ? 55.175 3.868 9.599 1.00 7.83 241 GLY A C 1
ATOM 1821 O O . GLY A 1 223 ? 55.903 3.085 8.980 1.00 8.03 241 GLY A O 1
ATOM 1822 N N . LEU A 1 224 ? 54.084 3.455 10.240 1.00 7.34 242 LEU A N 1
ATOM 1823 C CA . LEU A 1 224 ? 53.638 2.071 10.163 1.00 6.67 242 LEU A CA 1
ATOM 1824 C C . LEU A 1 224 ? 53.287 1.681 8.725 1.00 8.13 242 LEU A C 1
ATOM 1825 O O . LEU A 1 224 ? 53.724 0.633 8.205 1.00 7.46 242 LEU A O 1
ATOM 1830 N N . ALA A 1 225 ? 52.569 2.582 8.044 1.00 7.57 243 ALA A N 1
ATOM 1831 C CA . ALA A 1 225 ? 52.208 2.374 6.658 1.00 7.01 243 ALA A CA 1
ATOM 1832 C C . ALA A 1 225 ? 53.429 2.345 5.731 1.00 7.08 243 ALA A C 1
ATOM 1833 O O . ALA A 1 225 ? 53.447 1.589 4.751 1.00 8.09 243 ALA A O 1
ATOM 1835 N N . TYR A 1 226 ? 54.448 3.130 6.027 1.00 7.94 244 TYR A N 1
ATOM 1836 C CA . TYR A 1 226 ? 55.685 3.117 5.208 1.00 7.01 244 TYR A CA 1
ATOM 1837 C C . TYR A 1 226 ? 56.241 1.720 5.162 1.00 8.81 244 TYR A C 1
ATOM 1838 O O . TYR A 1 226 ? 56.600 1.228 4.108 1.00 8.69 244 TYR A O 1
ATOM 1847 N N . ASP A 1 227 ? 56.309 1.083 6.324 1.00 8.73 245 ASP A N 1
ATOM 1848 C CA . ASP A 1 227 ? 56.890 -0.270 6.386 1.00 7.72 245 ASP A CA 1
ATOM 1849 C C . ASP A 1 227 ? 56.069 -1.268 5.570 1.00 6.70 245 ASP A C 1
ATOM 1850 O O . ASP A 1 227 ? 56.612 -2.133 4.898 1.00 7.32 245 ASP A O 1
ATOM 1855 N N . VAL A 1 228 ? 54.736 -1.197 5.683 1.00 7.17 246 VAL A N 1
ATOM 1856 C CA . VAL A 1 228 ? 53.881 -2.086 4.883 1.00 6.44 246 VAL A CA 1
ATOM 1857 C C . VAL A 1 228 ? 54.133 -1.927 3.383 1.00 6.43 246 VAL A C 1
ATOM 1858 O O . VAL A 1 228 ? 54.271 -2.911 2.652 1.00 7.80 246 VAL A O 1
ATOM 1862 N N . GLN A 1 229 ? 54.205 -0.679 2.941 1.00 6.60 247 GLN A N 1
ATOM 1863 C CA . GLN A 1 229 ? 54.393 -0.413 1.523 1.00 6.35 247 GLN A CA 1
ATOM 1864 C C . GLN A 1 229 ? 55.783 -0.891 1.113 1.00 8.15 247 GLN A C 1
ATOM 1865 O O . GLN A 1 229 ? 55.925 -1.565 0.109 1.00 8.11 247 GLN A O 1
ATOM 1871 N N . LEU A 1 230 ? 56.814 -0.576 1.905 1.00 7.41 248 LEU A N 1
ATOM 1872 C CA . LEU A 1 230 ? 58.174 -1.030 1.548 1.00 8.01 248 LEU A CA 1
ATOM 1873 C C . LEU A 1 230 ? 58.204 -2.567 1.398 1.00 8.00 248 LEU A C 1
ATOM 1874 O O . LEU A 1 230 ? 58.784 -3.124 0.447 1.00 7.49 248 LEU A O 1
ATOM 1879 N N . THR A 1 231 ? 57.532 -3.245 2.321 1.00 7.66 249 THR A N 1
ATOM 1880 C CA . THR A 1 231 ? 57.511 -4.719 2.348 1.00 7.23 249 THR A CA 1
ATOM 1881 C C . THR A 1 231 ? 56.819 -5.254 1.097 1.00 9.49 249 THR A C 1
ATOM 1882 O O . THR A 1 231 ? 57.347 -6.124 0.404 1.00 9.72 249 THR A O 1
ATOM 1886 N N . ALA A 1 232 ? 55.627 -4.725 0.803 1.00 9.09 250 ALA A N 1
ATOM 1887 C CA . ALA A 1 232 ? 54.882 -5.183 -0.356 1.00 8.55 250 ALA A CA 1
ATOM 1888 C C . ALA A 1 232 ? 55.651 -4.915 -1.665 1.00 7.71 250 ALA A C 1
ATOM 1889 O O . ALA A 1 232 ? 55.661 -5.774 -2.567 1.00 7.29 250 ALA A O 1
ATOM 1891 N N . TYR A 1 233 ? 56.257 -3.729 -1.798 1.00 6.46 251 TYR A N 1
ATO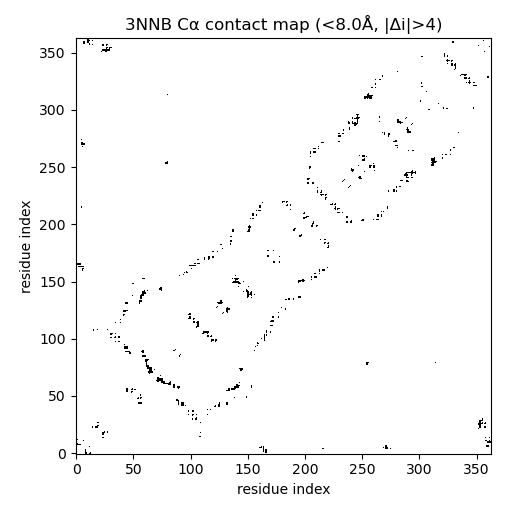M 1892 C CA . TYR A 1 233 ? 56.939 -3.369 -3.063 1.00 8.76 251 TYR A CA 1
ATOM 1893 C C . TYR A 1 233 ? 58.230 -4.179 -3.187 1.00 8.87 251 TYR A C 1
ATOM 1894 O O . TYR A 1 233 ? 58.582 -4.613 -4.286 1.00 9.24 251 TYR A O 1
ATOM 1903 N N . ALA A 1 234 ? 58.885 -4.433 -2.054 1.00 8.38 252 ALA A N 1
ATOM 1904 C CA . ALA A 1 234 ? 60.072 -5.298 -2.051 1.00 9.60 252 ALA A CA 1
ATOM 1905 C C . ALA A 1 234 ? 59.706 -6.689 -2.571 1.00 9.81 252 ALA A C 1
ATOM 1906 O O . ALA A 1 234 ? 60.414 -7.248 -3.417 1.00 11.42 252 ALA A O 1
ATOM 1908 N N . LEU A 1 235 ? 58.589 -7.255 -2.095 1.00 10.56 253 LEU A N 1
ATOM 1909 C CA . LEU A 1 235 ? 58.195 -8.610 -2.510 1.00 8.70 253 LEU A CA 1
ATOM 1910 C C . LEU A 1 235 ? 57.851 -8.610 -3.990 1.00 11.33 253 LEU A C 1
ATOM 1911 O O . LEU A 1 235 ? 58.265 -9.528 -4.710 1.00 12.70 253 LEU A O 1
ATOM 1916 N N . TYR A 1 236 ? 57.136 -7.587 -4.464 1.00 10.27 254 TYR A N 1
ATOM 1917 C CA . TYR A 1 236 ? 56.731 -7.559 -5.875 1.00 9.37 254 TYR A CA 1
ATOM 1918 C C . TYR A 1 236 ? 57.949 -7.518 -6.828 1.00 11.89 254 TYR A C 1
ATOM 1919 O O . TYR A 1 236 ? 57.909 -8.084 -7.915 1.00 13.60 254 TYR A O 1
ATOM 1928 N N . THR A 1 237 ? 58.996 -6.848 -6.404 1.00 12.29 255 THR A N 1
ATOM 1929 C CA . THR A 1 237 ? 60.220 -6.680 -7.191 1.00 12.96 255 THR A CA 1
ATOM 1930 C C . THR A 1 237 ? 61.277 -7.774 -6.932 1.00 17.77 255 THR A C 1
ATOM 1931 O O . THR A 1 237 ? 62.366 -7.677 -7.431 1.00 16.94 255 THR A O 1
ATOM 1935 N N . GLY A 1 238 ? 60.933 -8.806 -6.170 1.00 15.30 256 GLY A N 1
ATOM 1936 C CA . GLY A 1 238 ? 61.828 -9.952 -5.944 1.00 17.34 256 GLY A CA 1
ATOM 1937 C C . GLY A 1 238 ? 62.821 -9.808 -4.799 1.00 19.12 256 GLY A C 1
ATOM 1938 O O . GLY A 1 238 ? 63.743 -10.612 -4.661 1.00 24.35 256 GLY A O 1
ATOM 1939 N N . ASN A 1 239 ? 62.661 -8.795 -3.969 1.00 15.29 257 ASN A N 1
ATOM 1940 C CA . ASN A 1 239 ? 63.618 -8.479 -2.924 1.00 17.03 257 ASN A CA 1
ATOM 1941 C C . ASN A 1 239 ? 63.095 -9.029 -1.604 1.00 17.15 257 ASN A C 1
ATOM 1942 O O . ASN A 1 239 ? 62.666 -8.281 -0.718 1.00 14.62 257 ASN A O 1
ATOM 1947 N N . GLN A 1 240 ? 63.111 -10.352 -1.503 1.00 19.25 258 GLN A N 1
ATOM 1948 C CA . GLN A 1 240 ? 62.530 -11.028 -0.333 1.00 18.82 258 GLN A CA 1
ATOM 1949 C C . GLN A 1 240 ? 63.329 -10.688 0.919 1.00 18.55 258 GLN A C 1
ATOM 1950 O O . GLN A 1 240 ? 62.774 -10.629 2.029 1.00 16.60 258 GLN A O 1
ATOM 1956 N N . ASP A 1 241 ? 64.625 -10.433 0.784 1.00 19.04 259 ASP A N 1
ATOM 1957 C CA . ASP A 1 241 ? 65.433 -10.136 1.955 1.00 21.31 259 ASP A CA 1
ATOM 1958 C C . ASP A 1 241 ? 65.046 -8.818 2.588 1.00 20.44 259 ASP A C 1
ATOM 1959 O O . ASP A 1 241 ? 64.967 -8.735 3.807 1.00 15.84 259 ASP A O 1
ATOM 1964 N N . LEU A 1 242 ? 64.812 -7.777 1.777 1.00 17.47 260 LEU A N 1
ATOM 1965 C CA . LEU A 1 242 ? 64.394 -6.489 2.311 1.00 14.42 260 LEU A CA 1
ATOM 1966 C C . LEU A 1 242 ? 63.025 -6.619 2.985 1.00 11.54 260 LEU A C 1
ATOM 1967 O O . LEU A 1 242 ? 62.792 -6.006 4.022 1.00 13.34 260 LEU A O 1
ATOM 1972 N N . ALA A 1 243 ? 62.118 -7.378 2.380 1.00 11.32 261 ALA A N 1
ATOM 1973 C CA . ALA A 1 243 ? 60.800 -7.629 2.968 1.00 10.71 261 ALA A CA 1
ATOM 1974 C C . ALA A 1 243 ? 60.941 -8.327 4.312 1.00 12.76 261 ALA A C 1
ATOM 1975 O O . ALA A 1 243 ? 60.340 -7.898 5.303 1.00 10.55 261 ALA A O 1
ATOM 1990 N N . LYS A 1 245 ? 63.530 -8.386 6.401 1.00 12.89 263 LYS A N 1
ATOM 1991 C CA A LYS A 1 245 ? 64.124 -7.474 7.366 0.50 13.71 263 LYS A CA 1
ATOM 1992 C CA B LYS A 1 245 ? 64.122 -7.484 7.372 0.50 13.57 263 LYS A CA 1
ATOM 1993 C C . LYS A 1 245 ? 63.076 -6.512 7.933 1.00 13.42 263 LYS A C 1
ATOM 1994 O O . LYS A 1 245 ? 63.015 -6.287 9.127 1.00 12.08 263 LYS A O 1
ATOM 2005 N N . THR A 1 246 ? 62.273 -5.931 7.042 1.00 12.18 264 THR A N 1
ATOM 2006 C CA . THR A 1 246 ? 61.277 -4.932 7.422 1.00 10.96 264 THR A CA 1
ATOM 2007 C C . THR A 1 246 ? 60.219 -5.589 8.320 1.00 10.62 264 THR A C 1
ATOM 2008 O O . THR A 1 246 ? 59.782 -5.019 9.318 1.00 9.52 264 THR A O 1
ATOM 2012 N N . ILE A 1 247 ? 59.831 -6.801 7.969 1.00 9.66 265 ILE A N 1
ATOM 2013 C CA . ILE A 1 247 ? 58.882 -7.586 8.798 1.00 10.38 265 ILE A CA 1
ATOM 2014 C C . ILE A 1 247 ? 59.439 -7.881 10.181 1.00 10.88 265 ILE A C 1
ATOM 2015 O O . ILE A 1 247 ? 58.766 -7.693 11.203 1.00 10.42 265 ILE A O 1
ATOM 2020 N N . GLN A 1 248 ? 60.680 -8.356 10.230 1.00 10.37 266 GLN A N 1
ATOM 2021 C CA . GLN A 1 248 ? 61.272 -8.741 11.504 1.00 13.48 266 GLN A CA 1
ATOM 2022 C C . GLN A 1 248 ? 61.444 -7.578 12.445 1.00 11.11 266 GLN A C 1
ATOM 2023 O O . GLN A 1 248 ? 61.301 -7.752 13.644 1.00 13.33 266 GLN A O 1
ATOM 2029 N N . GLU A 1 249 ? 61.673 -6.389 11.905 1.00 9.87 267 GLU A N 1
ATOM 2030 C CA . GLU A 1 249 ? 61.814 -5.181 12.703 1.00 10.35 267 GLU A CA 1
ATOM 2031 C C . GLU A 1 249 ? 60.497 -4.498 13.081 1.00 10.55 267 GLU A C 1
ATOM 2032 O O . GLU A 1 249 ? 60.464 -3.615 13.961 1.00 10.60 267 GLU A O 1
ATOM 2038 N N . PHE A 1 250 ? 59.408 -4.909 12.421 1.00 9.27 268 PHE A N 1
ATOM 2039 C CA . PHE A 1 250 ? 58.122 -4.208 12.526 1.00 7.21 268 PHE A CA 1
ATOM 2040 C C . PHE A 1 250 ? 57.507 -4.203 13.948 1.00 8.41 268 PHE A C 1
ATOM 2041 O O . PHE A 1 250 ? 57.045 -3.160 14.402 1.00 8.85 268 PHE A O 1
ATOM 2049 N N . PRO A 1 251 ? 57.571 -5.313 14.681 1.00 7.18 269 PRO A N 1
ATOM 2050 C CA . PRO A 1 251 ? 56.948 -5.243 16.030 1.00 9.55 269 PRO A CA 1
ATOM 2051 C C . PRO A 1 251 ? 57.583 -4.202 16.925 1.00 10.81 269 PRO A C 1
ATOM 2052 O O . PRO A 1 251 ? 56.867 -3.363 17.497 1.00 10.33 269 PRO A O 1
ATOM 2056 N N . GLU A 1 252 ? 58.909 -4.193 17.042 1.00 10.53 270 GLU A N 1
ATOM 2057 C CA A GLU A 1 252 ? 59.574 -3.233 17.913 0.50 11.54 270 GLU A CA 1
ATOM 2058 C CA B GLU A 1 252 ? 59.596 -3.232 17.902 0.50 11.38 270 GLU A CA 1
ATOM 2059 C C . GLU A 1 252 ? 59.505 -1.813 17.368 1.00 10.23 270 GLU A C 1
ATOM 2060 O O . GLU A 1 252 ? 59.277 -0.884 18.115 1.00 12.76 270 GLU A O 1
ATOM 2071 N N . LYS A 1 253 ? 59.658 -1.642 16.050 1.00 9.96 271 LYS A N 1
ATOM 2072 C CA . LYS A 1 253 ? 59.708 -0.313 15.459 1.00 9.19 271 LYS A CA 1
ATOM 2073 C C . LYS A 1 253 ? 58.348 0.373 15.405 1.00 10.40 271 LYS A C 1
ATOM 2074 O O . LYS A 1 253 ? 58.258 1.606 15.607 1.00 10.34 271 LYS A O 1
ATOM 2080 N N . ARG A 1 254 ? 57.304 -0.427 15.183 1.00 7.22 272 ARG A N 1
ATOM 2081 C CA . ARG A 1 254 ? 55.962 0.115 14.902 1.00 8.84 272 ARG A CA 1
ATOM 2082 C C . ARG A 1 254 ? 54.925 -0.305 15.956 1.00 8.90 272 ARG A C 1
ATOM 2083 O O . ARG A 1 254 ? 54.332 0.534 16.614 1.00 9.88 272 ARG A O 1
ATOM 2091 N N . LEU A 1 255 ? 54.720 -1.606 16.150 1.00 7.45 273 LEU A N 1
ATOM 2092 C CA . LEU A 1 255 ? 53.649 -2.032 17.039 1.00 8.24 273 LEU A CA 1
ATOM 2093 C C . LEU A 1 255 ? 53.886 -1.603 18.478 1.00 9.01 273 LEU A C 1
ATOM 2094 O O . LEU A 1 255 ? 52.993 -1.107 19.141 1.00 9.35 273 LEU A O 1
ATOM 2099 N N . PHE A 1 256 ? 55.091 -1.843 18.991 1.00 8.68 274 PHE A N 1
ATOM 2100 C CA . PHE A 1 256 ? 55.315 -1.610 20.422 1.00 8.28 274 PHE A CA 1
ATOM 2101 C C . PHE A 1 256 ? 55.538 -0.115 20.695 1.00 9.92 274 PHE A C 1
ATOM 2102 O O . PHE A 1 256 ? 55.451 0.334 21.852 1.00 11.96 274 PHE A O 1
ATOM 2110 N N . ALA A 1 257 ? 55.857 0.634 19.652 1.00 9.31 275 ALA A N 1
ATOM 2111 C CA . ALA A 1 257 ? 56.029 2.066 19.758 1.00 9.27 275 ALA A CA 1
ATOM 2112 C C . ALA A 1 257 ? 54.651 2.763 19.809 1.00 10.56 275 ALA A C 1
ATOM 2113 O O . ALA A 1 257 ? 54.476 3.717 20.561 1.00 11.87 275 ALA A O 1
ATOM 2115 N N . GLN A 1 258 ? 53.733 2.312 18.973 1.00 8.30 276 GLN A N 1
ATOM 2116 C CA . GLN A 1 258 ? 52.447 2.995 18.684 1.00 9.86 276 GLN A CA 1
ATOM 2117 C C . GLN A 1 258 ? 51.228 2.490 19.466 1.00 7.93 276 GLN A C 1
ATOM 2118 O O . GLN A 1 258 ? 50.211 3.193 19.511 1.00 8.38 276 GLN A O 1
ATOM 2124 N N . ILE A 1 259 ? 51.345 1.313 20.086 1.00 7.30 277 ILE A N 1
ATOM 2125 C CA . ILE A 1 259 ? 50.300 0.729 20.896 1.00 8.18 277 ILE A CA 1
ATOM 2126 C C . ILE A 1 259 ? 50.716 0.742 22.371 1.00 9.34 277 ILE A C 1
ATOM 2127 O O . ILE A 1 259 ? 51.781 0.282 22.730 1.00 9.20 277 ILE A O 1
ATOM 2132 N N . GLU A 1 260 ? 49.874 1.331 23.218 1.00 9.01 278 GLU A N 1
ATOM 2133 C CA . GLU A 1 260 ? 50.135 1.322 24.650 1.00 8.82 278 GLU A CA 1
ATOM 2134 C C . GLU A 1 260 ? 49.680 -0.002 25.268 1.00 10.41 278 GLU A C 1
ATOM 2135 O O . GLU A 1 260 ? 48.991 -0.807 24.637 1.00 8.88 278 GLU A O 1
ATOM 2141 N N . PRO A 1 261 ? 50.071 -0.257 26.528 1.00 10.79 279 PRO A N 1
ATOM 2142 C CA . PRO A 1 261 ? 49.758 -1.567 27.060 1.00 12.05 279 PRO A CA 1
ATOM 2143 C C . PRO A 1 261 ? 48.254 -1.863 27.212 1.00 11.10 279 PRO A C 1
ATOM 2144 O O . PRO A 1 261 ? 47.855 -3.022 27.308 1.00 13.50 279 PRO A O 1
ATOM 2148 N N . ASP A 1 262 ? 47.407 -0.828 27.235 1.00 10.41 280 ASP A N 1
ATOM 2149 C CA . ASP A 1 262 ? 45.974 -1.009 27.235 1.00 9.81 280 ASP A CA 1
ATOM 2150 C C . ASP A 1 262 ? 45.346 -1.013 25.831 1.00 8.56 280 ASP A C 1
ATOM 2151 O O . ASP A 1 262 ? 44.120 -1.013 25.720 1.00 10.84 280 ASP A O 1
ATOM 2156 N N . GLY A 1 263 ? 46.161 -1.065 24.789 1.00 9.20 281 GLY A N 1
ATOM 2157 C CA . GLY A 1 263 ? 45.660 -1.023 23.425 1.00 9.18 281 GLY A CA 1
ATOM 2158 C C . GLY A 1 263 ? 45.444 0.328 22.783 1.00 9.74 281 GLY A C 1
ATOM 2159 O O . GLY A 1 263 ? 45.218 0.407 21.597 1.00 9.75 281 GLY A O 1
ATOM 2160 N N . LYS A 1 264 ? 45.514 1.393 23.555 1.00 8.82 282 LYS A N 1
ATOM 2161 C CA . LYS A 1 264 ? 45.340 2.717 22.992 1.00 7.16 282 LYS A CA 1
ATOM 2162 C C . LYS A 1 264 ? 46.452 3.057 22.007 1.00 8.40 282 LYS A C 1
ATOM 2163 O O . LYS A 1 264 ? 47.613 2.704 22.233 1.00 9.17 282 LYS A O 1
ATOM 2169 N N . GLN A 1 265 ? 46.108 3.785 20.950 1.00 7.58 283 GLN A N 1
ATOM 2170 C CA . GLN A 1 265 ? 47.099 4.307 20.039 1.00 5.35 283 GLN A CA 1
ATOM 2171 C C . GLN A 1 265 ? 47.055 5.828 20.166 1.00 6.20 283 GLN A C 1
ATOM 2172 O O . GLN A 1 265 ? 46.283 6.511 19.466 1.00 7.53 283 GLN A O 1
ATOM 2178 N N . PRO A 1 266 ? 47.822 6.359 21.109 1.00 8.87 284 PRO A N 1
ATOM 2179 C CA . PRO A 1 266 ? 47.601 7.760 21.490 1.00 8.36 284 PRO A CA 1
ATOM 2180 C C . PRO A 1 266 ? 47.741 8.770 20.366 1.00 8.85 284 PRO A C 1
ATOM 2181 O O . PRO A 1 266 ? 47.055 9.800 20.414 1.00 8.60 284 PRO A O 1
ATOM 2185 N N . LEU A 1 267 ? 48.633 8.531 19.407 1.00 7.06 285 LEU A N 1
ATOM 2186 C CA . LEU A 1 267 ? 48.817 9.510 18.334 1.00 6.07 285 LEU A CA 1
ATOM 2187 C C . LEU A 1 267 ? 47.639 9.535 17.360 1.00 8.74 285 LEU A C 1
ATOM 2188 O O . LEU A 1 267 ? 47.419 10.552 16.690 1.00 10.21 285 LEU A O 1
ATOM 2193 N N . GLU A 1 268 ? 46.906 8.422 17.277 1.00 6.06 286 GLU A N 1
ATOM 2194 C CA . GLU A 1 268 ? 45.671 8.364 16.510 1.00 7.44 286 GLU A CA 1
ATOM 2195 C C . GLU A 1 268 ? 44.482 8.904 17.323 1.00 7.36 286 GLU A C 1
ATOM 2196 O O . GLU A 1 268 ? 43.604 9.562 16.786 1.00 7.98 286 GLU A O 1
ATOM 2202 N N . LEU A 1 269 ? 44.438 8.630 18.630 1.00 8.16 287 LEU A N 1
ATOM 2203 C CA . LEU A 1 269 ? 43.311 9.087 19.462 1.00 8.90 287 LEU A CA 1
ATOM 2204 C C . LEU A 1 269 ? 43.288 10.605 19.650 1.00 9.42 287 LEU A C 1
ATOM 2205 O O . LEU A 1 269 ? 42.259 11.149 20.051 1.00 9.52 287 LEU A O 1
ATOM 2210 N N . ALA A 1 270 ? 44.413 11.264 19.387 1.00 8.90 288 ALA A N 1
ATOM 2211 C CA . ALA A 1 270 ? 44.479 12.730 19.511 1.00 10.00 288 ALA A CA 1
ATOM 2212 C C . ALA A 1 270 ? 43.864 13.425 18.295 1.00 9.51 288 ALA A C 1
ATOM 2213 O O . ALA A 1 270 ? 43.709 14.658 18.309 1.00 11.39 288 ALA A O 1
ATOM 2215 N N . ARG A 1 271 ? 43.556 12.680 17.242 1.00 8.03 289 ARG A N 1
ATOM 2216 C CA . ARG A 1 271 ? 43.048 13.294 16.005 1.00 7.88 289 ARG A CA 1
ATOM 2217 C C . ARG A 1 271 ? 41.579 13.677 16.052 1.00 7.93 289 ARG A C 1
ATOM 2218 O O . ARG A 1 271 ? 40.809 13.156 16.868 1.00 7.89 289 ARG A O 1
ATOM 2226 N N . THR A 1 272 ? 41.156 14.573 15.119 1.00 8.11 290 THR A N 1
ATOM 2227 C CA . THR A 1 272 ? 39.742 14.929 15.021 1.00 7.39 290 THR A CA 1
ATOM 2228 C C . THR A 1 272 ? 38.892 13.782 14.504 1.00 8.93 290 THR A C 1
ATOM 2229 O O . THR A 1 272 ? 37.689 13.727 14.769 1.00 8.69 290 THR A O 1
ATOM 2233 N N . THR A 1 273 ? 39.521 12.841 13.794 1.00 8.96 291 THR A N 1
ATOM 2234 C CA . THR A 1 273 ? 38.880 11.578 13.443 1.00 8.18 291 THR A CA 1
ATOM 2235 C C . THR A 1 273 ? 39.570 10.401 14.144 1.00 6.78 291 THR A C 1
ATOM 2236 O O . THR A 1 273 ? 40.133 9.511 13.504 1.00 8.21 291 THR A O 1
ATOM 2240 N N . ALA A 1 274 ? 39.538 10.410 15.478 1.00 6.87 292 ALA A N 1
ATOM 2241 C CA . ALA A 1 274 ? 40.230 9.415 16.243 1.00 6.77 292 ALA A CA 1
ATOM 2242 C C . ALA A 1 274 ? 39.740 7.983 16.015 1.00 8.19 292 ALA A C 1
ATOM 2243 O O . ALA A 1 274 ? 40.530 7.054 16.037 1.00 7.05 292 ALA A O 1
ATOM 2245 N N . LEU A 1 275 ? 38.430 7.782 15.790 1.00 7.61 293 LEU A N 1
ATOM 2246 C CA . LEU A 1 275 ? 37.966 6.429 15.503 1.00 8.39 293 LEU A CA 1
ATOM 2247 C C . LEU A 1 275 ? 38.483 6.024 14.110 1.00 8.46 293 LEU A C 1
ATOM 2248 O O . LEU A 1 275 ? 38.968 4.903 13.906 1.00 9.93 293 LEU A O 1
ATOM 2253 N N . GLY A 1 276 ? 38.388 6.936 13.160 1.00 5.44 294 GLY A N 1
ATOM 2254 C CA . GLY A 1 276 ? 38.884 6.672 11.812 1.00 6.50 294 GLY A CA 1
ATOM 2255 C C . GLY A 1 276 ? 40.359 6.314 11.737 1.00 7.68 294 GLY A C 1
ATOM 2256 O O . GLY A 1 276 ? 40.717 5.346 11.085 1.00 6.76 294 GLY A O 1
ATOM 2257 N N . TYR A 1 277 ? 41.201 7.058 12.429 1.00 8.78 295 TYR A N 1
ATOM 2258 C CA . TYR A 1 277 ? 42.625 6.779 12.412 1.00 7.42 295 TYR A CA 1
ATOM 2259 C C . TYR A 1 277 ? 42.996 5.506 13.212 1.00 7.54 295 TYR A C 1
ATOM 2260 O O . TYR A 1 277 ? 43.957 4.809 12.852 1.00 7.59 295 TYR A O 1
ATOM 2269 N N . THR A 1 278 ? 42.288 5.248 14.311 1.00 7.50 296 THR A N 1
ATOM 2270 C CA . THR A 1 278 ? 42.489 3.994 15.058 1.00 6.48 296 THR A CA 1
ATOM 2271 C C . THR A 1 278 ? 42.251 2.820 14.086 1.00 7.75 296 THR A C 1
ATOM 2272 O O . THR A 1 278 ? 43.029 1.858 14.027 1.00 8.09 296 THR A O 1
ATOM 2276 N N . ILE A 1 279 ? 41.180 2.902 13.326 1.00 7.94 297 ILE A N 1
ATOM 2277 C CA . ILE A 1 279 ? 40.837 1.844 12.352 1.00 5.61 297 ILE A CA 1
ATOM 2278 C C . ILE A 1 279 ? 41.810 1.786 11.146 1.00 6.87 297 ILE A C 1
ATOM 2279 O O . ILE A 1 279 ? 42.189 0.728 10.714 1.00 7.49 297 ILE A O 1
ATOM 2284 N N . PHE A 1 280 ? 42.175 2.948 10.628 1.00 6.12 298 PHE A N 1
ATOM 2285 C CA . PHE A 1 280 ? 43.154 3.083 9.532 1.00 7.08 298 PHE A CA 1
ATOM 2286 C C . PHE A 1 280 ? 44.435 2.354 9.904 1.00 7.53 298 PHE A C 1
ATOM 2287 O O . PHE A 1 280 ? 44.937 1.514 9.131 1.00 6.68 298 PHE A O 1
ATOM 2295 N N . ASN A 1 281 ? 44.943 2.611 11.101 1.00 8.09 299 ASN A N 1
ATOM 2296 C CA . ASN A 1 281 ? 46.208 2.006 11.532 1.00 6.35 299 ASN A CA 1
ATOM 2297 C C . ASN A 1 281 ? 46.035 0.515 11.788 1.00 7.73 299 ASN A C 1
ATOM 2298 O O . ASN A 1 281 ? 46.860 -0.260 11.388 1.00 8.61 299 ASN A O 1
ATOM 2303 N N . LEU A 1 282 ? 44.937 0.128 12.439 1.00 7.06 300 LEU A N 1
ATOM 2304 C CA . LEU A 1 282 ? 44.664 -1.303 12.656 1.00 6.97 300 LEU A CA 1
ATOM 2305 C C . LEU A 1 282 ? 44.552 -2.063 11.331 1.00 7.71 300 LEU A C 1
ATOM 2306 O O . LEU A 1 282 ? 45.056 -3.200 11.206 1.00 7.59 300 LEU A O 1
ATOM 2311 N N . GLY A 1 283 ? 43.889 -1.474 10.341 1.00 7.93 301 GLY A N 1
ATOM 2312 C CA . GLY A 1 283 ? 43.781 -2.130 9.024 1.00 7.52 301 GLY A CA 1
ATOM 2313 C C . GLY A 1 283 ? 45.158 -2.330 8.361 1.00 6.98 301 GLY A C 1
ATOM 2314 O O . GLY A 1 283 ? 45.411 -3.354 7.731 1.00 8.87 301 GLY A O 1
ATOM 2315 N N . HIS A 1 284 ? 46.044 -1.367 8.524 1.00 6.51 302 HIS A N 1
ATOM 2316 C CA . HIS A 1 284 ? 47.392 -1.456 7.990 1.00 6.64 302 HIS A CA 1
ATOM 2317 C C . HIS A 1 284 ? 48.235 -2.479 8.770 1.00 7.00 302 HIS A C 1
ATOM 2318 O O . HIS A 1 284 ? 49.082 -3.185 8.188 1.00 7.87 302 HIS A O 1
ATOM 2333 N N . LEU A 1 286 ? 46.912 -5.178 10.050 1.00 7.62 304 LEU A N 1
ATOM 2334 C CA . LEU A 1 286 ? 46.390 -6.424 9.489 1.00 6.86 304 LEU A CA 1
ATOM 2335 C C . LEU A 1 286 ? 46.884 -6.707 8.090 1.00 6.99 304 LEU A C 1
ATOM 2336 O O . LEU A 1 286 ? 47.120 -7.860 7.735 1.00 7.95 304 LEU A O 1
ATOM 2341 N N . ASP A 1 287 ? 47.077 -5.661 7.284 1.00 5.98 305 ASP A N 1
ATOM 2342 C CA . ASP A 1 287 ? 47.732 -5.835 5.993 1.00 6.07 305 ASP A CA 1
ATOM 2343 C C . ASP A 1 287 ? 49.149 -6.395 6.183 1.00 7.50 305 ASP A C 1
ATOM 2344 O O . ASP A 1 287 ? 49.531 -7.316 5.485 1.00 8.27 305 ASP A O 1
ATOM 2357 N N . CYS A 1 289 ? 50.155 -8.151 8.762 1.00 7.89 307 CYS A N 1
ATOM 2358 C CA . CYS A 1 289 ? 49.992 -9.542 9.237 1.00 9.71 307 CYS A CA 1
ATOM 2359 C C . CYS A 1 289 ? 49.756 -10.469 8.049 1.00 10.24 307 CYS A C 1
ATOM 2360 O O . CYS A 1 289 ? 50.305 -11.576 8.007 1.00 8.95 307 CYS A O 1
ATOM 2363 N N . SER A 1 290 ? 48.932 -10.017 7.086 1.00 8.30 308 SER A N 1
ATOM 2364 C CA . SER A 1 290 ? 48.621 -10.817 5.897 1.00 8.91 308 SER A CA 1
ATOM 2365 C C . SER A 1 290 ? 49.874 -11.054 5.056 1.00 5.89 308 SER A C 1
ATOM 2366 O O . SER A 1 290 ? 50.214 -12.204 4.736 1.00 8.58 308 SER A O 1
ATOM 2369 N N . ILE A 1 291 ? 50.609 -9.975 4.740 1.00 6.55 309 ILE A N 1
ATOM 2370 C CA . ILE A 1 291 ? 51.861 -10.117 3.990 1.00 7.33 309 ILE A CA 1
ATOM 2371 C C . ILE A 1 291 ? 52.835 -11.043 4.703 1.00 8.21 309 ILE A C 1
ATOM 2372 O O . ILE A 1 291 ? 53.369 -11.988 4.099 1.00 9.77 309 ILE A O 1
ATOM 2377 N N . ALA A 1 292 ? 53.024 -10.805 6.003 1.00 8.37 310 ALA A N 1
ATOM 2378 C CA . ALA A 1 292 ? 53.954 -11.580 6.817 1.00 8.12 310 ALA A CA 1
ATOM 2379 C C . ALA A 1 292 ? 53.596 -13.059 6.852 1.00 8.47 310 ALA A C 1
ATOM 2380 O O . ALA A 1 292 ? 54.486 -13.929 6.843 1.00 10.01 310 ALA A O 1
ATOM 2382 N N . SER A 1 293 ? 52.318 -13.374 6.891 1.00 8.74 311 SER A N 1
ATOM 2383 C CA . SER A 1 293 ? 51.883 -14.779 6.985 1.00 9.92 311 SER A CA 1
ATOM 2384 C C . SER A 1 293 ? 52.341 -15.559 5.761 1.00 8.81 311 SER A C 1
ATOM 2385 O O . SER A 1 293 ? 52.582 -16.780 5.802 1.00 10.89 311 SER A O 1
ATOM 2388 N N . THR A 1 294 ? 52.408 -14.877 4.629 1.00 9.70 312 THR A N 1
ATOM 2389 C CA . THR A 1 294 ? 52.822 -15.566 3.388 1.00 7.95 312 THR A CA 1
ATOM 2390 C C . THR A 1 294 ? 54.305 -15.980 3.432 1.00 11.39 312 THR A C 1
ATOM 2391 O O . THR A 1 294 ? 54.723 -16.851 2.653 1.00 12.84 312 THR A O 1
ATOM 2395 N N . LEU A 1 295 ? 55.089 -15.351 4.304 1.00 10.03 313 LEU A N 1
ATOM 2396 C CA . LEU A 1 295 ? 56.465 -15.666 4.510 1.00 9.63 313 LEU A CA 1
ATOM 2397 C C . LEU A 1 295 ? 56.653 -16.439 5.839 1.00 9.71 313 LEU A C 1
ATOM 2398 O O . LEU A 1 295 ? 57.766 -16.587 6.276 1.00 10.57 313 LEU A O 1
ATOM 2403 N N . GLY A 1 296 ? 55.572 -16.875 6.467 1.00 8.58 314 GLY A N 1
ATOM 2404 C CA . GLY A 1 296 ? 55.647 -17.619 7.720 1.00 9.90 314 GLY A CA 1
ATOM 2405 C C . GLY A 1 296 ? 56.089 -16.839 8.938 1.00 10.82 314 GLY A C 1
ATOM 2406 O O . GLY A 1 296 ? 56.553 -17.413 9.921 1.00 9.77 314 GLY A O 1
ATOM 2407 N N . GLN A 1 297 ? 55.927 -15.517 8.882 1.00 10.42 315 GLN A N 1
ATOM 2408 C CA . GLN A 1 297 ? 56.271 -14.619 9.964 1.00 9.84 315 GLN A CA 1
ATOM 2409 C C . GLN A 1 297 ? 55.016 -14.199 10.745 1.00 10.53 315 GLN A C 1
ATOM 2410 O O . GLN A 1 297 ? 54.036 -13.698 10.178 1.00 11.20 315 GLN A O 1
ATOM 2416 N N . ASP A 1 298 ? 55.017 -14.466 12.041 1.00 11.33 316 ASP A N 1
ATOM 2417 C CA . ASP A 1 298 ? 53.820 -14.242 12.860 1.00 10.62 316 ASP A CA 1
ATOM 2418 C C . ASP A 1 298 ? 53.891 -12.838 13.472 1.00 10.87 316 ASP A C 1
ATOM 2419 O O . ASP A 1 298 ? 54.302 -12.669 14.605 1.00 14.09 316 ASP A O 1
ATOM 2424 N N . ILE A 1 299 ? 53.465 -11.843 12.706 1.00 9.13 317 ILE A N 1
ATOM 2425 C CA . ILE A 1 299 ? 53.365 -10.478 13.213 1.00 7.78 317 ILE A CA 1
ATOM 2426 C C . ILE A 1 299 ? 52.129 -10.354 14.126 1.00 8.17 317 ILE A C 1
ATOM 2427 O O . ILE A 1 299 ? 52.159 -9.654 15.146 1.00 9.36 317 ILE A O 1
ATOM 2432 N N . TYR A 1 300 ? 51.041 -11.043 13.785 1.00 7.94 318 TYR A N 1
ATOM 2433 C CA . TYR A 1 300 ? 49.791 -10.849 14.525 1.00 9.32 318 TYR A CA 1
ATOM 2434 C C . TYR A 1 300 ? 49.965 -11.063 16.038 1.00 9.75 318 TYR A C 1
ATOM 2435 O O . TYR A 1 300 ? 49.454 -10.284 16.837 1.00 9.63 318 TYR A O 1
ATOM 2444 N N . ASN A 1 301 ? 50.663 -12.135 16.417 1.00 11.15 319 ASN A N 1
ATOM 2445 C CA . ASN A 1 301 ? 50.801 -12.511 17.808 1.00 12.15 319 ASN A CA 1
ATOM 2446 C C . ASN A 1 301 ? 51.993 -11.852 18.524 1.00 11.73 319 ASN A C 1
ATOM 2447 O O . ASN A 1 301 ? 52.237 -12.136 19.706 1.00 13.04 319 ASN A O 1
ATOM 2452 N N . ALA A 1 302 ? 52.707 -10.957 17.829 1.00 11.59 320 ALA A N 1
ATOM 2453 C CA . ALA A 1 302 ? 53.885 -10.292 18.405 1.00 10.63 320 ALA A CA 1
ATOM 2454 C C . ALA A 1 302 ? 53.444 -9.462 19.594 1.00 13.44 320 ALA A C 1
ATOM 2455 O O . ALA A 1 302 ? 52.555 -8.633 19.473 1.00 11.64 320 ALA A O 1
ATOM 2457 N N . THR A 1 303 ? 54.055 -9.720 20.747 1.00 11.03 321 THR A N 1
ATOM 2458 C CA . THR A 1 303 ? 53.595 -9.120 22.008 1.00 11.09 321 THR A CA 1
ATOM 2459 C C . THR A 1 303 ? 54.794 -8.638 22.776 1.00 14.08 321 THR A C 1
ATOM 2460 O O . THR A 1 303 ? 55.776 -9.369 22.898 1.00 14.65 321 THR A O 1
ATOM 2464 N N . SER A 1 304 ? 54.751 -7.405 23.281 1.00 12.33 322 SER A N 1
ATOM 2465 C CA . SER A 1 304 ? 55.869 -6.884 24.058 1.00 12.64 322 SER A CA 1
ATOM 2466 C C . SER A 1 304 ? 55.808 -7.428 25.493 1.00 12.44 322 SER A C 1
ATOM 2467 O O . SER A 1 304 ? 54.802 -7.962 25.927 1.00 12.12 322 SER A O 1
ATOM 2470 N N . GLN A 1 305 ? 56.912 -7.245 26.214 1.00 15.85 323 GLN A N 1
ATOM 2471 C CA . GLN A 1 305 ? 57.006 -7.698 27.607 1.00 18.02 323 GLN A CA 1
ATOM 2472 C C . GLN A 1 305 ? 55.887 -7.078 28.436 1.00 18.20 323 GLN A C 1
ATOM 2473 O O . GLN A 1 305 ? 55.357 -7.722 29.340 1.00 19.73 323 GLN A O 1
ATOM 2475 N N . ASP A 1 306 ? 55.489 -5.840 28.115 1.00 16.66 324 ASP A N 1
ATOM 2476 C CA . ASP A 1 306 ? 54.407 -5.165 28.847 1.00 15.41 324 ASP A CA 1
ATOM 2477 C C . ASP A 1 306 ? 52.989 -5.272 28.209 1.00 17.31 324 ASP A C 1
ATOM 2478 O O . ASP A 1 306 ? 52.050 -4.608 28.627 1.00 17.62 324 ASP A O 1
ATOM 2483 N N . GLY A 1 307 ? 52.823 -6.183 27.256 1.00 12.70 325 GLY A N 1
ATOM 2484 C CA . GLY A 1 307 ? 51.514 -6.537 26.754 1.00 11.41 325 GLY A CA 1
ATOM 2485 C C . GLY A 1 307 ? 51.023 -5.728 25.558 1.00 11.07 325 GLY A C 1
ATOM 2486 O O . GLY A 1 307 ? 49.874 -5.796 25.243 1.00 13.82 325 GLY A O 1
ATOM 2487 N N . ARG A 1 308 ? 51.889 -4.967 24.896 1.00 9.51 326 ARG A N 1
ATOM 2488 C CA . ARG A 1 308 ? 51.492 -4.243 23.674 1.00 7.44 326 ARG A CA 1
ATOM 2489 C C . ARG A 1 308 ? 51.383 -5.251 22.541 1.00 10.72 326 ARG A C 1
ATOM 2490 O O . ARG A 1 308 ? 52.297 -6.074 22.323 1.00 11.99 326 ARG A O 1
ATOM 2498 N N . SER A 1 309 ? 50.271 -5.183 21.810 1.00 10.86 327 SER A N 1
ATOM 2499 C CA . SER A 1 309 ? 50.042 -6.109 20.715 1.00 9.78 327 SER A CA 1
ATOM 2500 C C . SER A 1 309 ? 48.875 -5.650 19.858 1.00 8.42 327 SER A C 1
ATOM 2501 O O . SER A 1 309 ? 48.073 -4.804 20.279 1.00 8.46 327 SER A O 1
ATOM 2504 N N . ILE A 1 310 ? 48.733 -6.241 18.676 1.00 8.60 328 ILE A N 1
ATOM 2505 C CA . ILE A 1 310 ? 47.528 -6.026 17.868 1.00 7.89 328 ILE A CA 1
ATOM 2506 C C . ILE A 1 310 ? 46.260 -6.458 18.603 1.00 8.75 328 ILE A C 1
ATOM 2507 O O . ILE A 1 310 ? 45.223 -5.778 18.547 1.00 8.90 328 ILE A O 1
ATOM 2512 N N . THR A 1 311 ? 46.335 -7.555 19.369 1.00 9.46 329 THR A N 1
ATOM 2513 C CA . THR A 1 311 ? 45.192 -7.971 20.161 1.00 7.86 329 THR A CA 1
ATOM 2514 C C . THR A 1 311 ? 44.791 -6.868 21.163 1.00 7.05 329 THR A C 1
ATOM 2515 O O . THR A 1 311 ? 43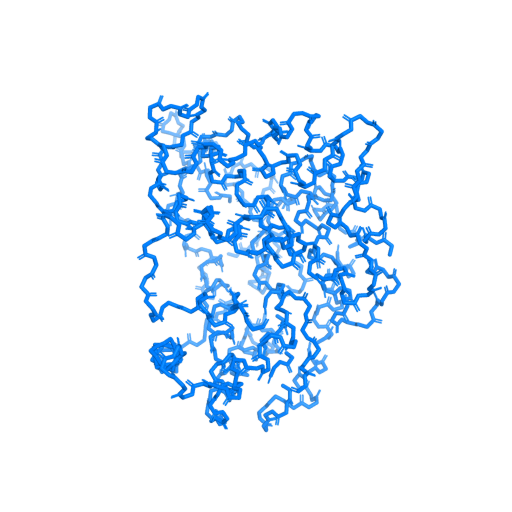.618 -6.574 21.311 1.00 8.23 329 THR A O 1
ATOM 2519 N N . ALA A 1 312 ? 45.759 -6.236 21.806 1.00 10.28 330 ALA A N 1
ATOM 2520 C CA . ALA A 1 312 ? 45.437 -5.182 22.764 1.00 8.72 330 ALA A CA 1
ATOM 2521 C C . ALA A 1 312 ? 44.756 -4.024 22.053 1.00 8.28 330 ALA A C 1
ATOM 2522 O O . ALA A 1 312 ? 43.751 -3.494 22.519 1.00 9.62 330 ALA A O 1
ATOM 2524 N N . ALA A 1 313 ? 45.261 -3.711 20.872 1.00 6.93 331 ALA A N 1
ATOM 2525 C CA . ALA A 1 313 ? 44.703 -2.601 20.106 1.00 7.79 331 ALA A CA 1
ATOM 2526 C C . ALA A 1 313 ? 43.239 -2.891 19.700 1.00 7.44 331 ALA A C 1
ATOM 2527 O O . ALA A 1 313 ? 42.395 -1.998 19.683 1.00 8.75 331 ALA A O 1
ATOM 2529 N N . LEU A 1 314 ? 42.952 -4.136 19.306 1.00 7.91 332 LEU A N 1
ATOM 2530 C CA . LEU A 1 314 ? 41.604 -4.569 18.992 1.00 8.15 332 LEU A CA 1
ATOM 2531 C C . LEU A 1 314 ? 40.686 -4.541 20.194 1.00 9.05 332 LEU A C 1
ATOM 2532 O O . LEU A 1 314 ? 39.525 -4.102 20.086 1.00 10.16 332 LEU A O 1
ATOM 2537 N N . LYS A 1 315 ? 41.180 -5.012 21.339 1.00 9.68 333 LYS A N 1
ATOM 2538 C CA A LYS A 1 315 ? 40.385 -5.044 22.553 0.50 9.94 333 LYS A CA 1
ATOM 2539 C CA B LYS A 1 315 ? 40.388 -5.045 22.563 0.50 10.68 333 LYS A CA 1
ATOM 2540 C C . LYS A 1 315 ? 40.010 -3.635 23.054 1.00 9.70 333 LYS A C 1
ATOM 2541 O O . LYS A 1 315 ? 38.953 -3.460 23.665 1.00 9.72 333 LYS A O 1
ATOM 2552 N N . PHE A 1 316 ? 40.851 -2.629 22.791 1.00 9.57 334 PHE A N 1
ATOM 2553 C CA . PHE A 1 316 ? 40.488 -1.218 23.088 1.00 8.55 334 PHE A CA 1
ATOM 2554 C C . PHE A 1 316 ? 39.269 -0.831 22.227 1.00 10.40 334 PHE A C 1
ATOM 2555 O O . PHE A 1 316 ? 38.347 -0.135 22.678 1.00 9.73 334 PHE A O 1
ATOM 2563 N N . LEU A 1 317 ? 39.297 -1.226 20.952 1.00 8.48 335 LEU A N 1
ATOM 2564 C CA . LEU A 1 317 ? 38.270 -0.787 20.011 1.00 9.04 335 LEU A CA 1
ATOM 2565 C C . LEU A 1 317 ? 36.914 -1.432 20.205 1.00 8.81 335 LEU A C 1
ATOM 2566 O O . LEU A 1 317 ? 35.877 -0.787 20.053 1.00 9.88 335 LEU A O 1
ATOM 2571 N N . ILE A 1 318 ? 36.920 -2.732 20.483 1.00 8.46 336 ILE A N 1
ATOM 2572 C CA . ILE A 1 318 ? 35.699 -3.545 20.440 1.00 7.58 336 ILE A CA 1
ATOM 2573 C C . ILE A 1 318 ? 34.515 -2.978 21.242 1.00 9.10 336 ILE A C 1
ATOM 2574 O O . ILE A 1 318 ? 33.407 -2.948 20.731 1.00 10.73 336 ILE A O 1
ATOM 2579 N N . PRO A 1 319 ? 34.733 -2.518 22.486 1.00 9.04 337 PRO A N 1
ATOM 2580 C CA . PRO A 1 319 ? 33.555 -2.059 23.258 1.00 10.56 337 PRO A CA 1
ATOM 2581 C C . PRO A 1 319 ? 32.782 -0.920 22.641 1.00 10.30 337 PRO A C 1
ATOM 2582 O O . PRO A 1 319 ? 31.604 -0.699 22.976 1.00 10.85 337 PRO A O 1
ATOM 2586 N N . TYR A 1 320 ? 33.436 -0.173 21.747 1.00 8.96 338 TYR A N 1
ATOM 2587 C CA . TYR A 1 320 ? 32.790 0.942 21.120 1.00 8.18 338 TYR A CA 1
ATOM 2588 C C . TYR A 1 320 ? 31.993 0.567 19.896 1.00 9.79 338 TYR A C 1
ATOM 2589 O O . TYR A 1 320 ? 31.224 1.371 19.399 1.00 9.47 338 TYR A O 1
ATOM 2598 N N . ILE A 1 321 ? 32.158 -0.660 19.430 1.00 9.76 339 ILE A N 1
ATOM 2599 C CA . ILE A 1 321 ? 31.436 -1.093 18.251 1.00 11.02 339 ILE A CA 1
ATOM 2600 C C . ILE A 1 321 ? 30.006 -1.373 18.644 1.00 13.43 339 ILE A C 1
ATOM 2601 O O . ILE A 1 321 ? 29.746 -2.137 19.588 1.00 13.03 339 ILE A O 1
ATOM 2606 N N . GLY A 1 322 ? 29.083 -0.694 17.985 1.00 11.80 340 GLY A N 1
ATOM 2607 C CA . GLY A 1 322 ? 27.667 -0.801 18.326 1.00 13.07 340 GLY A CA 1
ATOM 2608 C C . GLY A 1 322 ? 27.183 0.089 19.461 1.00 14.74 340 GLY A C 1
ATOM 2609 O O . GLY A 1 322 ? 26.002 0.059 19.806 1.00 19.64 340 GLY A O 1
ATOM 2610 N N . LYS A 1 323 ? 28.072 0.908 20.022 1.00 12.11 341 LYS A N 1
ATOM 2611 C CA . LYS A 1 323 ? 27.744 1.857 21.088 1.00 12.99 341 LYS A CA 1
ATOM 2612 C C . LYS A 1 323 ? 27.640 3.236 20.482 1.00 13.78 341 LYS A C 1
ATOM 2613 O O . LYS A 1 323 ? 28.343 3.527 19.528 1.00 12.71 341 LYS A O 1
ATOM 2619 N N . PRO A 1 324 ? 26.751 4.104 21.005 1.00 14.15 342 PRO A N 1
ATOM 2620 C CA . PRO A 1 324 ? 26.615 5.410 20.383 1.00 13.55 342 PRO A CA 1
ATOM 2621 C C . PRO A 1 324 ? 27.838 6.296 20.529 1.00 12.72 342 PRO A C 1
ATOM 2622 O O . PRO A 1 324 ? 28.665 6.102 21.449 1.00 11.31 342 PRO A O 1
ATOM 2626 N N . GLN A 1 325 ? 27.918 7.311 19.674 1.00 12.91 343 GLN A N 1
ATOM 2627 C CA . GLN A 1 325 ? 29.067 8.234 19.696 1.00 12.35 343 GLN A CA 1
ATOM 2628 C C . GLN A 1 325 ? 29.234 8.944 21.035 1.00 11.98 343 GLN A C 1
ATOM 2629 O O . GLN A 1 325 ? 30.328 9.305 21.420 1.00 11.30 343 GLN A O 1
ATOM 2635 N N . SER A 1 326 ? 28.120 9.165 21.737 1.00 10.23 344 SER A N 1
ATOM 2636 C CA . SER A 1 326 ? 28.179 9.758 23.067 1.00 10.42 344 SER A CA 1
ATOM 2637 C C . SER A 1 326 ? 29.142 9.077 24.002 1.00 10.31 344 SER A C 1
ATOM 2638 O O . SER A 1 326 ? 29.698 9.738 24.904 1.00 10.65 344 SER A O 1
ATOM 2641 N N . GLU A 1 327 ? 29.389 7.785 23.763 1.00 9.30 345 GLU A N 1
ATOM 2642 C CA . GLU A 1 327 ? 30.179 6.990 24.711 1.00 8.28 345 GLU A CA 1
ATOM 2643 C C . GLU A 1 327 ? 31.664 6.940 24.324 1.00 8.61 345 GLU A C 1
ATOM 2644 O O . GLU A 1 327 ? 32.485 6.458 25.093 1.00 10.33 345 GLU A O 1
ATOM 2650 N N . TRP A 1 328 ? 31.973 7.383 23.103 1.00 8.83 346 TRP A N 1
ATOM 2651 C CA . TRP A 1 328 ? 33.344 7.447 22.587 1.00 8.46 346 TRP A CA 1
ATOM 2652 C C . TRP A 1 328 ? 34.007 8.742 23.072 1.00 8.95 346 TRP A C 1
ATOM 2653 O O . TRP A 1 328 ? 33.635 9.838 22.660 1.00 8.78 346 TRP A O 1
ATOM 2664 N N . PRO A 1 329 ? 34.999 8.623 23.977 1.00 8.16 347 PRO A N 1
ATOM 2665 C CA . PRO A 1 329 ? 35.553 9.788 24.641 1.00 7.74 347 PRO A CA 1
ATOM 2666 C C . PRO A 1 329 ? 36.717 10.479 23.894 1.00 8.77 347 PRO A C 1
ATOM 2667 O O . PRO A 1 329 ? 37.618 11.016 24.517 1.00 14.53 347 PRO A O 1
ATOM 2671 N N . TYR A 1 330 ? 36.665 10.441 22.568 1.00 9.13 348 TYR A N 1
ATOM 2672 C CA . TYR A 1 330 ? 37.638 11.070 21.696 1.00 8.38 348 TYR A CA 1
ATOM 2673 C C . TYR A 1 330 ? 36.813 11.750 20.596 1.00 9.07 348 TYR A C 1
ATOM 2674 O O . TYR A 1 330 ? 35.598 11.579 20.513 1.00 8.51 348 TYR A O 1
ATOM 2683 N N . GLN A 1 331 ? 37.479 12.474 19.713 1.00 8.15 349 GLN A N 1
ATOM 2684 C CA . GLN A 1 331 ? 36.784 13.111 18.629 1.00 8.36 349 GLN A CA 1
ATOM 2685 C C . GLN A 1 331 ? 36.482 12.129 17.482 1.00 5.93 349 GLN A C 1
ATOM 2686 O O . GLN A 1 331 ? 37.240 11.186 17.218 1.00 8.14 349 GLN A O 1
ATOM 2692 N N . GLN A 1 332 ? 35.410 12.400 16.733 1.00 7.24 350 GLN A N 1
ATOM 2693 C CA . GLN A 1 332 ? 35.158 11.769 15.459 1.00 6.96 350 GLN A CA 1
ATOM 2694 C C . GLN A 1 332 ? 34.183 12.675 14.726 1.00 9.67 350 GLN A C 1
ATOM 2695 O O . GLN A 1 332 ? 32.951 12.529 14.818 1.00 10.36 350 GLN A O 1
ATOM 2701 N N . ILE A 1 333 ? 34.753 13.626 14.015 1.00 7.23 351 ILE A N 1
ATOM 2702 C CA . ILE A 1 333 ? 33.977 14.762 13.515 1.00 8.27 351 ILE A CA 1
ATOM 2703 C C . ILE A 1 333 ? 33.060 14.477 12.318 1.00 9.05 351 ILE A C 1
ATOM 2704 O O . ILE A 1 333 ? 32.214 15.315 11.982 1.00 8.82 351 ILE A O 1
ATOM 2709 N N . LYS A 1 334 ? 33.253 13.319 11.688 1.00 8.52 352 LYS A N 1
ATOM 2710 C CA . LYS A 1 334 ? 32.468 12.896 10.545 1.00 9.20 352 LYS A CA 1
ATOM 2711 C C . LYS A 1 334 ? 32.481 11.383 10.457 1.00 9.41 352 LYS A C 1
ATOM 2712 O O . LYS A 1 334 ? 33.191 10.735 11.217 1.00 10.41 352 LYS A O 1
ATOM 2718 N N . GLU A 1 335 ? 31.712 10.835 9.510 1.00 9.97 353 GLU A N 1
ATOM 2719 C CA . GLU A 1 335 ? 31.815 9.416 9.147 1.00 9.62 353 GLU A CA 1
ATOM 2720 C C . GLU A 1 335 ? 31.636 8.415 10.298 1.00 10.61 353 GLU A C 1
ATOM 2721 O O . GLU A 1 335 ? 32.195 7.325 10.232 1.00 10.13 353 GLU A O 1
ATOM 2727 N N . TRP A 1 336 ? 30.860 8.759 11.328 1.00 10.85 354 TRP A N 1
ATOM 2728 C CA . TRP A 1 336 ? 30.629 7.819 12.435 1.00 7.30 354 TRP A CA 1
ATOM 2729 C C . TRP A 1 336 ? 30.098 6.476 11.965 1.00 8.28 354 TRP A C 1
ATOM 2730 O O . TRP A 1 336 ? 30.667 5.452 12.252 1.00 9.18 354 TRP A O 1
ATOM 2741 N N . ASP A 1 337 ? 28.964 6.471 11.252 1.00 10.90 355 ASP A N 1
ATOM 2742 C CA . ASP A 1 337 ? 28.387 5.200 10.813 1.00 10.48 355 ASP A CA 1
ATOM 2743 C C . ASP A 1 337 ? 29.298 4.440 9.872 1.00 10.24 355 ASP A C 1
ATOM 2744 O O . ASP A 1 337 ? 29.456 3.199 9.969 1.00 10.34 355 ASP A O 1
ATOM 2749 N N . LYS A 1 338 ? 29.926 5.142 8.937 1.00 9.15 356 LYS A N 1
ATOM 2750 C CA . LYS A 1 338 ? 30.900 4.513 8.034 1.00 11.30 356 LYS A CA 1
ATOM 2751 C C . LYS A 1 338 ? 32.025 3.794 8.793 1.00 10.51 356 LYS A C 1
ATOM 2752 O O . LYS A 1 338 ? 32.390 2.676 8.424 1.00 10.40 356 LYS A O 1
ATOM 2758 N N . LYS A 1 339 ? 32.599 4.456 9.804 1.00 8.41 357 LYS A N 1
ATOM 2759 C CA . LYS A 1 339 ? 33.685 3.851 10.622 1.00 8.48 357 LYS A CA 1
ATOM 2760 C C . LYS A 1 339 ? 33.219 2.749 11.545 1.00 9.57 357 LYS A C 1
ATOM 2761 O O . LYS A 1 339 ? 33.942 1.762 11.688 1.00 9.38 357 LYS A O 1
ATOM 2767 N N . GLN A 1 340 ? 31.986 2.851 12.098 1.00 8.99 358 GLN A N 1
ATOM 2768 C CA . GLN A 1 340 ? 31.388 1.696 12.784 1.00 9.05 358 GLN A CA 1
ATOM 2769 C C . GLN A 1 340 ? 31.348 0.457 11.860 1.00 8.30 358 GLN A C 1
ATOM 2770 O O . GLN A 1 340 ? 31.745 -0.623 12.258 1.00 8.90 358 GLN A O 1
ATOM 2776 N N . GLU A 1 341 ? 30.875 0.631 10.620 1.00 8.15 359 GLU A N 1
ATOM 2777 C CA . GLU A 1 341 ? 30.847 -0.466 9.671 1.00 8.79 359 GLU A CA 1
ATOM 2778 C C . GLU A 1 341 ? 32.254 -1.003 9.390 1.00 10.51 359 GLU A C 1
ATOM 2779 O O . GLU A 1 341 ? 32.484 -2.211 9.428 1.00 9.42 359 GLU A O 1
ATOM 2785 N N . GLU A 1 342 ? 33.203 -0.127 9.136 1.00 10.79 360 GLU A N 1
ATOM 2786 C CA . GLU A 1 342 ? 34.596 -0.526 8.917 1.00 10.84 360 GLU A CA 1
ATOM 2787 C C . GLU A 1 342 ? 35.172 -1.326 10.083 1.00 10.42 360 GLU A C 1
ATOM 2788 O O . GLU A 1 342 ? 35.881 -2.309 9.868 1.00 9.62 360 GLU A O 1
ATOM 2794 N N . ALA A 1 343 ? 34.846 -0.916 11.309 1.00 8.88 361 ALA A N 1
ATOM 2795 C CA . ALA A 1 343 ? 35.284 -1.646 12.497 1.00 8.28 361 ALA A CA 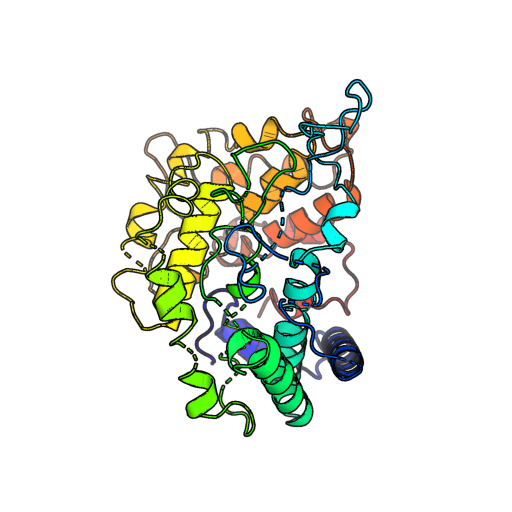1
ATOM 2796 C C . ALA A 1 343 ? 34.825 -3.111 12.470 1.00 7.75 361 ALA A C 1
ATOM 2797 O O . ALA A 1 343 ? 35.543 -3.991 12.887 1.00 9.37 361 ALA A O 1
ATOM 2799 N N . CYS A 1 344 ? 33.581 -3.349 12.019 1.00 9.29 362 CYS A N 1
ATOM 2800 C CA . CYS A 1 344 ? 33.047 -4.697 11.923 1.00 8.48 362 CYS A CA 1
ATOM 2801 C C . CYS A 1 344 ? 33.858 -5.570 10.935 1.00 9.24 362 CYS A C 1
ATOM 2802 O O . CYS A 1 344 ? 33.964 -6.811 11.121 1.00 9.97 362 CYS A O 1
ATOM 2805 N N . TRP A 1 345 ? 34.409 -4.935 9.886 1.00 9.09 363 TRP A N 1
ATOM 2806 C CA . TRP A 1 345 ? 35.267 -5.636 8.938 1.00 10.74 363 TRP A CA 1
ATOM 2807 C C . TRP A 1 345 ? 36.708 -5.771 9.435 1.00 10.07 363 TRP A C 1
ATOM 2808 O O . TRP A 1 345 ? 37.373 -6.742 9.100 1.00 10.05 363 TRP A O 1
ATOM 2819 N N . ILE A 1 346 ? 37.192 -4.851 10.271 1.00 9.00 364 ILE A N 1
ATOM 2820 C CA . ILE A 1 346 ? 38.413 -5.118 11.020 1.00 8.16 364 ILE A CA 1
ATOM 2821 C C . ILE A 1 346 ? 38.272 -6.439 11.788 1.00 8.84 364 ILE A C 1
ATOM 2822 O O . ILE A 1 346 ? 39.223 -7.241 11.824 1.00 9.02 364 ILE A O 1
ATOM 2827 N N . LEU A 1 347 ? 37.111 -6.647 12.432 1.00 9.33 365 LEU A N 1
ATOM 2828 C CA . LEU A 1 347 ? 36.885 -7.846 13.219 1.00 10.49 365 LEU A CA 1
ATOM 2829 C C . LEU A 1 347 ? 36.850 -9.129 12.378 1.00 8.63 365 LEU A C 1
ATOM 2830 O O . LEU A 1 347 ? 37.442 -10.124 12.758 1.00 10.00 365 LEU A O 1
ATOM 2835 N N . ARG A 1 348 ? 36.222 -9.069 11.205 1.00 9.79 366 ARG A N 1
ATOM 2836 C CA . ARG A 1 348 ? 36.314 -10.178 10.230 1.00 9.62 366 ARG A CA 1
ATOM 2837 C C . ARG A 1 348 ? 37.755 -10.530 9.898 1.00 11.33 366 ARG A C 1
ATOM 2838 O O . ARG A 1 348 ? 38.152 -11.690 9.932 1.00 11.42 366 ARG A O 1
ATOM 2846 N N . ARG A 1 349 ? 38.552 -9.513 9.611 1.00 9.12 367 ARG A N 1
ATOM 2847 C CA A ARG A 1 349 ? 39.931 -9.730 9.209 0.70 10.31 367 ARG A CA 1
ATOM 2848 C CA B ARG A 1 349 ? 39.945 -9.715 9.210 0.30 11.21 367 ARG A CA 1
ATOM 2849 C C . ARG A 1 349 ? 40.755 -10.297 10.347 1.00 10.88 367 ARG A C 1
ATOM 2850 O O . ARG A 1 349 ? 41.570 -11.212 10.139 1.00 10.23 367 ARG A O 1
ATOM 2865 N N . ALA A 1 350 ? 40.564 -9.771 11.546 1.00 10.01 368 ALA A N 1
ATOM 2866 C CA . ALA A 1 350 ? 41.290 -10.270 12.738 1.00 10.78 368 ALA A CA 1
ATOM 2867 C C . ALA A 1 350 ? 40.956 -11.738 13.035 1.00 9.77 368 ALA A C 1
ATOM 2868 O O . ALA A 1 350 ? 41.809 -12.498 13.513 1.00 9.81 368 ALA A O 1
ATOM 2870 N N . SER A 1 351 ? 39.713 -12.114 12.759 1.00 10.41 369 SER A N 1
ATOM 2871 C CA . SER A 1 351 ? 39.231 -13.471 13.011 1.00 10.55 369 SER A CA 1
ATOM 2872 C C . SER A 1 351 ? 39.999 -14.502 12.196 1.00 10.82 369 SER A C 1
ATOM 2873 O O . SER A 1 351 ? 40.031 -15.666 12.561 1.00 13.63 369 SER A O 1
ATOM 2876 N N . PHE A 1 352 ? 40.638 -14.100 11.098 1.00 10.67 370 PHE A N 1
ATOM 2877 C CA . PHE A 1 352 ? 41.462 -15.014 10.308 1.00 9.36 370 PHE A CA 1
ATOM 2878 C C . PHE A 1 352 ? 42.701 -15.445 11.106 1.00 12.64 370 PHE A C 1
ATOM 2879 O O . PHE A 1 352 ? 43.211 -16.548 10.898 1.00 14.32 370 PHE A O 1
ATOM 2887 N N . PHE A 1 353 ? 43.190 -14.559 11.972 1.00 10.87 371 PHE A N 1
ATOM 2888 C CA . PHE A 1 353 ? 44.425 -14.794 12.742 1.00 10.64 371 PHE A CA 1
ATOM 2889 C C . PHE A 1 353 ? 44.137 -15.355 14.130 1.00 12.07 371 PHE A C 1
ATOM 2890 O O . PHE A 1 353 ? 45.012 -16.039 14.700 1.00 14.39 371 PHE A O 1
ATOM 2898 N N . ASP A 1 354 ? 42.970 -15.054 14.680 1.00 12.29 372 ASP A N 1
ATOM 2899 C CA . ASP A 1 354 ? 42.611 -15.520 16.029 1.00 12.84 372 ASP A CA 1
ATOM 2900 C C . ASP A 1 354 ? 41.155 -15.976 16.015 1.00 13.01 372 ASP A C 1
ATOM 2901 O O . ASP A 1 354 ? 40.296 -15.315 16.551 1.00 12.68 372 ASP A O 1
ATOM 2906 N N . PRO A 1 355 ? 40.871 -17.098 15.350 1.00 12.90 373 PRO A N 1
ATOM 2907 C CA . PRO A 1 355 ? 39.478 -17.540 15.248 1.00 17.66 373 PRO A CA 1
ATOM 2908 C C . PRO A 1 355 ? 38.798 -17.841 16.583 1.00 17.19 373 PRO A C 1
ATOM 2909 O O . PRO A 1 355 ? 37.608 -17.643 16.717 1.00 24.28 373 PRO A O 1
ATOM 2913 N N . LYS A 1 356 ? 39.545 -18.249 17.588 1.00 20.58 374 LYS A N 1
ATOM 2914 C CA . LYS A 1 356 ? 38.923 -18.580 18.861 1.00 22.12 374 LYS A CA 1
ATOM 2915 C C . LYS A 1 356 ? 38.471 -17.365 19.679 1.00 20.16 374 LYS A C 1
ATOM 2916 O O . LYS A 1 356 ? 37.736 -17.535 20.650 1.00 17.23 374 LYS A O 1
ATOM 2920 N N . ALA A 1 357 ? 38.874 -16.145 19.302 1.00 18.31 375 ALA A N 1
ATOM 2921 C CA . ALA A 1 357 ? 38.530 -14.924 20.063 1.00 17.17 375 ALA A CA 1
ATOM 2922 C C . ALA A 1 357 ? 37.070 -14.505 19.932 1.00 16.42 375 ALA A C 1
ATOM 2923 O O . ALA A 1 357 ? 36.580 -13.677 20.687 1.00 17.84 375 ALA A O 1
ATOM 2925 N N . GLY A 1 358 ? 36.383 -15.031 18.939 1.00 14.87 376 GLY A N 1
ATOM 2926 C CA . GLY A 1 358 ? 34.977 -14.691 18.736 1.00 14.86 376 GLY A CA 1
ATOM 2927 C C . GLY A 1 358 ? 34.734 -13.340 18.072 1.00 15.62 376 GLY A C 1
ATOM 2928 O O . GLY A 1 358 ? 33.641 -12.779 18.177 1.00 17.91 376 GLY A O 1
ATOM 2929 N N . TYR A 1 359 ? 35.728 -12.862 17.315 1.00 13.66 377 TYR A N 1
ATOM 2930 C CA . TYR A 1 359 ? 35.619 -11.538 16.738 1.00 11.96 377 TYR A CA 1
ATOM 2931 C C . TYR A 1 359 ? 34.557 -11.433 15.632 1.00 11.95 377 TYR A C 1
ATOM 2932 O O . TYR A 1 359 ? 33.893 -10.409 15.487 1.00 11.73 377 TYR A O 1
ATOM 2941 N N . GLU A 1 360 ? 34.407 -12.486 14.829 1.00 13.50 378 GLU A N 1
ATOM 2942 C CA . GLU A 1 360 ? 33.440 -12.444 13.727 1.00 12.60 378 GLU A CA 1
ATOM 2943 C C . GLU A 1 360 ? 32.016 -12.373 14.269 1.00 13.70 378 GLU A C 1
ATOM 2944 O O . GLU A 1 360 ? 31.189 -11.681 13.693 1.00 14.53 378 GLU A O 1
ATOM 2950 N N . ALA A 1 361 ? 31.734 -13.089 15.363 1.00 14.82 379 ALA A N 1
ATOM 2951 C CA . ALA A 1 361 ? 30.413 -13.034 16.010 1.00 17.87 379 ALA A CA 1
ATOM 2952 C C . ALA A 1 361 ? 30.049 -11.615 16.447 1.00 16.77 379 ALA A C 1
ATOM 2953 O O . ALA A 1 361 ? 28.928 -11.158 16.250 1.00 19.80 379 ALA A O 1
ATOM 2955 N N . ILE A 1 362 ? 31.027 -10.899 16.993 1.00 15.77 380 ILE A N 1
ATOM 2956 C CA . ILE A 1 362 ? 30.840 -9.499 17.373 1.00 16.86 380 ILE A CA 1
ATOM 2957 C C . ILE A 1 362 ? 30.588 -8.668 16.118 1.00 17.22 380 ILE A C 1
ATOM 2958 O O . ILE A 1 362 ? 29.613 -7.939 16.055 1.00 17.80 380 ILE A O 1
ATOM 2963 N N . GLY A 1 363 ? 31.444 -8.799 15.094 1.00 13.62 381 GLY A N 1
ATOM 2964 C CA . GLY A 1 363 ? 31.274 -8.025 13.859 1.00 15.69 381 GLY A CA 1
ATOM 2965 C C . GLY A 1 363 ? 29.897 -8.261 13.237 1.00 16.54 381 GLY A C 1
ATOM 2966 O O . GLY A 1 363 ? 29.248 -7.330 12.796 1.00 17.76 381 GLY A O 1
ATOM 2967 N N . ALA A 1 364 ? 29.457 -9.524 13.244 1.00 15.37 382 ALA A N 1
ATOM 2968 C CA . ALA A 1 364 ? 28.212 -9.932 12.604 1.00 17.78 382 ALA A CA 1
ATOM 2969 C C . ALA A 1 364 ? 26.987 -9.372 13.327 1.00 17.33 382 ALA A C 1
ATOM 2970 O O . ALA A 1 364 ? 25.959 -9.119 12.692 1.00 18.69 382 ALA A O 1
ATOM 2972 N N . GLN A 1 365 ? 27.115 -9.155 14.638 1.00 17.07 383 GLN A N 1
ATOM 2973 C CA . GLN A 1 365 ? 26.061 -8.565 15.463 1.00 17.96 383 GLN A CA 1
ATOM 2974 C C . GLN A 1 365 ? 25.728 -7.140 15.034 1.00 19.46 383 GLN A C 1
ATOM 2975 O O . GLN A 1 365 ? 24.570 -6.753 15.027 1.00 18.69 383 GLN A O 1
ATOM 2981 N N . PHE A 1 366 ? 26.731 -6.367 14.622 1.00 15.52 384 PHE A N 1
ATOM 2982 C CA . PHE A 1 366 ? 26.533 -4.945 14.323 1.00 14.81 384 PHE A CA 1
ATOM 2983 C C . PHE A 1 366 ? 26.639 -4.549 12.858 1.00 18.57 384 PHE A C 1
ATOM 2984 O O . PHE A 1 366 ? 26.248 -3.451 12.497 1.00 20.59 384 PHE A O 1
ATOM 2992 N N . ARG A 1 367 ? 27.177 -5.432 12.023 1.00 15.09 385 ARG A N 1
ATOM 2993 C CA . ARG A 1 367 ? 27.411 -5.122 10.607 1.00 17.41 385 ARG A CA 1
ATOM 2994 C C . ARG A 1 367 ? 26.082 -5.113 9.824 1.00 19.85 385 ARG A C 1
ATOM 2995 O O . ARG A 1 367 ? 25.275 -6.009 10.046 1.00 19.58 385 ARG A O 1
ATOM 3003 N N . GLU A 1 368 ? 25.874 -4.119 8.945 1.00 18.78 386 GLU A N 1
ATOM 3004 C CA A GLU A 1 368 ? 24.695 -4.070 8.064 0.50 21.53 386 GLU A CA 1
ATOM 3005 C CA B GLU A 1 368 ? 24.691 -4.072 8.069 0.50 21.66 386 GLU A CA 1
ATOM 3006 C C . GLU A 1 368 ? 25.088 -4.079 6.579 1.00 22.12 386 GLU A C 1
ATOM 3007 O O . GLU A 1 368 ? 24.305 -3.698 5.702 1.00 27.48 386 GLU A O 1
ATOM 3018 N N . THR A 1 369 ? 26.280 -4.568 6.289 1.00 16.77 387 THR A N 1
ATOM 3019 C CA . THR A 1 369 ? 26.841 -4.563 4.939 1.00 15.55 387 THR A CA 1
ATOM 3020 C C . THR A 1 369 ? 25.994 -5.365 3.943 1.00 13.60 387 THR A C 1
ATOM 3021 O O . THR A 1 369 ? 25.876 -6.561 4.074 1.00 15.70 387 THR A O 1
ATOM 3025 N N . PRO A 1 370 ? 25.445 -4.697 2.902 1.00 11.85 388 PRO A N 1
ATOM 3026 C CA . PRO A 1 370 ? 24.667 -5.463 1.892 1.00 12.21 388 PRO A CA 1
ATOM 3027 C C . PRO A 1 370 ? 25.466 -6.580 1.234 1.00 11.04 388 PRO A C 1
ATOM 3028 O O . PRO A 1 370 ? 26.704 -6.473 1.072 1.00 11.88 388 PRO A O 1
ATOM 3032 N N . ALA A 1 371 ? 24.749 -7.634 0.854 1.00 11.30 389 ALA A N 1
ATOM 3033 C CA . ALA A 1 371 ? 25.372 -8.871 0.398 1.00 12.37 389 ALA A CA 1
ATOM 3034 C C . ALA A 1 371 ? 26.177 -8.696 -0.886 1.00 11.36 389 ALA A C 1
ATOM 3035 O O . ALA A 1 371 ? 27.051 -9.510 -1.172 1.00 14.60 389 ALA A O 1
ATOM 3037 N N . ASN A 1 372 ? 25.877 -7.659 -1.663 1.00 12.22 390 ASN A N 1
ATOM 3038 C CA . ASN A 1 372 ? 26.571 -7.427 -2.932 1.00 9.97 390 ASN A CA 1
ATOM 3039 C C . ASN A 1 372 ? 27.888 -6.590 -2.808 1.00 10.37 390 ASN A C 1
ATOM 3040 O O . ASN A 1 372 ? 28.557 -6.364 -3.801 1.00 11.01 390 ASN A O 1
ATOM 3045 N N . LYS A 1 373 ? 28.258 -6.148 -1.611 1.00 9.52 391 LYS A N 1
ATOM 3046 C CA . LYS A 1 373 ? 29.477 -5.349 -1.449 1.00 9.44 391 LYS A CA 1
ATOM 3047 C C . LYS A 1 373 ? 30.693 -6.227 -1.655 1.00 9.31 391 LYS A C 1
ATOM 3048 O O . LYS A 1 373 ? 30.738 -7.388 -1.254 1.00 9.29 391 LYS A O 1
ATOM 3054 N N . ARG A 1 374 ? 31.667 -5.663 -2.348 1.00 9.15 392 ARG A N 1
ATOM 3055 C CA . ARG A 1 374 ? 32.890 -6.361 -2.718 1.00 10.43 392 ARG A CA 1
ATOM 3056 C C . ARG A 1 374 ? 33.633 -6.979 -1.560 1.00 10.20 392 ARG A C 1
ATOM 3057 O O . ARG A 1 374 ? 34.290 -7.992 -1.729 1.00 10.24 392 ARG A O 1
ATOM 3065 N N . ILE A 1 375 ? 33.554 -6.383 -0.381 1.00 9.90 393 ILE A N 1
ATOM 3066 C CA . ILE A 1 375 ? 34.331 -6.838 0.751 1.00 10.82 393 ILE A CA 1
ATOM 3067 C C . ILE A 1 375 ? 33.961 -8.289 1.137 1.00 10.41 393 ILE A C 1
ATOM 3068 O O . ILE A 1 375 ? 34.791 -9.023 1.638 1.00 10.30 393 ILE A O 1
ATOM 3073 N N . HIS A 1 376 ? 32.745 -8.724 0.808 1.00 10.30 394 HIS A N 1
ATOM 3074 C CA . HIS A 1 376 ? 32.357 -10.108 1.059 1.00 8.07 394 HIS A CA 1
ATOM 3075 C C . HIS A 1 376 ? 33.194 -11.124 0.274 1.00 9.03 394 HIS A C 1
ATOM 3076 O O . HIS A 1 376 ? 33.388 -12.284 0.686 1.00 9.50 394 HIS A O 1
ATOM 3083 N N . LEU A 1 377 ? 33.713 -10.694 -0.867 1.00 9.19 395 LEU A N 1
ATOM 3084 C CA . LEU A 1 377 ? 34.541 -11.525 -1.695 1.00 10.13 395 LEU A CA 1
ATOM 3085 C C . LEU A 1 377 ? 36.014 -11.556 -1.222 1.00 11.33 395 LEU A C 1
ATOM 3086 O O . LEU A 1 377 ? 36.681 -12.577 -1.315 1.00 12.41 395 LEU A O 1
ATOM 3091 N N . ILE A 1 378 ? 36.483 -10.422 -0.720 1.00 10.69 396 ILE A N 1
ATOM 3092 C CA A ILE A 1 378 ? 37.901 -10.215 -0.423 0.50 10.37 396 ILE A CA 1
ATOM 3093 C CA B ILE A 1 378 ? 37.903 -10.225 -0.432 0.50 10.59 396 ILE A CA 1
ATOM 3094 C C . ILE A 1 378 ? 38.254 -10.719 0.967 1.00 9.82 396 ILE A C 1
ATOM 3095 O O . ILE A 1 378 ? 39.351 -11.245 1.180 1.00 11.57 396 ILE A O 1
ATOM 3104 N N . TYR A 1 379 ? 37.345 -10.547 1.914 1.00 11.39 397 TYR A N 1
ATOM 3105 C CA . TYR A 1 379 ? 37.522 -11.049 3.279 1.00 11.75 397 TYR A CA 1
ATOM 3106 C C . TYR A 1 379 ? 36.410 -12.025 3.658 1.00 11.61 397 TYR A C 1
ATOM 3107 O O . TYR A 1 379 ? 35.645 -11.800 4.604 1.00 11.86 397 TYR A O 1
ATOM 3116 N N . SER A 1 380 ? 36.347 -13.130 2.897 1.00 10.78 398 SER A N 1
ATOM 3117 C CA . SER A 1 380 ? 35.339 -14.148 3.071 1.00 10.65 398 SER A CA 1
ATOM 3118 C C . SER A 1 380 ? 35.708 -15.050 4.256 1.00 12.25 398 SER A C 1
ATOM 3119 O O . SER A 1 380 ? 36.817 -14.968 4.831 1.00 13.33 398 SER A O 1
ATOM 3122 N N . LEU A 1 381 ? 34.761 -15.918 4.559 1.00 12.38 399 LEU A N 1
ATOM 3123 C CA . LEU A 1 381 ? 34.897 -16.960 5.557 1.00 13.27 399 LEU A CA 1
ATOM 3124 C C . LEU A 1 381 ? 35.293 -18.310 4.971 1.00 15.63 399 LEU A C 1
ATOM 3125 O O . LEU A 1 381 ? 35.175 -19.343 5.634 1.00 11.86 399 LEU A O 1
ATOM 3130 N N . GLU A 1 382 ? 35.779 -18.336 3.739 1.00 13.62 400 GLU A N 1
ATOM 3131 C CA . GLU A 1 382 ? 36.284 -19.610 3.179 1.00 13.68 400 GLU A CA 1
ATOM 3132 C C . GLU A 1 382 ? 37.469 -20.210 3.959 1.00 16.67 400 GLU A C 1
ATOM 3133 O O . GLU A 1 382 ? 38.261 -19.528 4.615 1.00 14.48 400 GLU A O 1
#